Protein AF-A0A1V5AYA3-F1 (afdb_monomer)

Solvent-accessi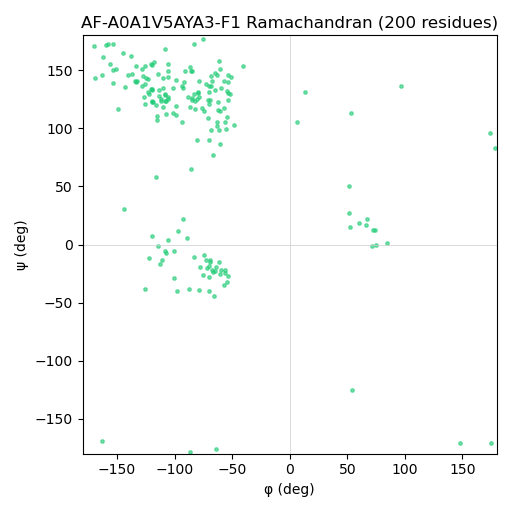ble surface area (backbone atoms only — not comparable to full-atom values): 11592 Å² total; per-residue (Å²): 133,87,83,88,84,84,88,80,89,86,89,77,90,76,86,82,77,78,73,77,74,77,71,74,78,70,69,72,43,75,51,65,56,38,84,77,66,59,76,94,74,52,56,66,45,80,42,47,50,43,79,85,45,47,84,53,11,74,43,32,19,51,26,38,60,48,70,58,98,43,71,63,27,26,40,37,28,38,35,40,29,30,28,47,78,34,50,74,86,74,75,53,78,67,81,79,33,55,31,39,42,37,35,22,41,72,86,66,46,81,76,46,76,52,74,50,46,45,66,84,72,43,81,44,64,56,73,43,76,39,78,45,79,47,77,78,40,73,31,70,52,43,30,35,46,30,42,24,39,54,75,41,31,30,35,33,30,36,54,84,58,42,66,67,44,16,25,35,29,36,63,87,76,72,42,76,49,67,59,34,63,46,68,38,91,89,76,70,44,81,36,41,28,11,48,42,53,28,47,28,26,80

Structure (mmCIF, N/CA/C/O backbone):
data_AF-A0A1V5AYA3-F1
#
_entry.id   AF-A0A1V5AYA3-F1
#
loop_
_atom_site.group_PDB
_atom_site.id
_atom_site.type_symbol
_atom_site.label_atom_id
_atom_site.label_alt_id
_atom_site.label_comp_id
_atom_site.label_asym_id
_atom_site.label_entity_id
_atom_site.label_seq_id
_atom_site.pdbx_PDB_ins_code
_atom_site.Cartn_x
_atom_site.Cartn_y
_atom_site.Cartn_z
_atom_site.occupancy
_atom_site.B_iso_or_equiv
_atom_site.auth_seq_id
_atom_site.auth_comp_id
_atom_site.auth_asym_id
_atom_site.auth_atom_id
_atom_site.pdbx_PDB_model_num
ATOM 1 N N . MET A 1 1 ? -60.567 -57.894 28.439 1.00 36.47 1 MET A N 1
ATOM 2 C CA . MET A 1 1 ? -59.423 -58.412 27.652 1.00 36.47 1 MET A CA 1
ATOM 3 C C . MET A 1 1 ? -58.636 -57.194 27.178 1.00 36.47 1 MET A C 1
ATOM 5 O O . MET A 1 1 ? -59.233 -56.400 26.474 1.00 36.47 1 MET A O 1
ATOM 9 N N . ILE A 1 2 ? -57.463 -56.826 27.725 1.00 35.44 2 ILE A N 1
ATOM 10 C CA . ILE A 1 2 ? -56.155 -57.536 27.686 1.00 35.44 2 ILE A CA 1
ATOM 11 C C . ILE A 1 2 ? -55.826 -57.824 26.200 1.00 35.44 2 ILE A C 1
ATOM 13 O O . ILE A 1 2 ? -56.594 -58.560 25.599 1.00 35.44 2 ILE A O 1
ATOM 17 N N . LEU A 1 3 ? -54.816 -57.270 25.508 1.00 33.69 3 LEU A N 1
ATOM 18 C CA . LEU A 1 3 ? -53.446 -56.883 25.876 1.00 33.69 3 LEU A CA 1
ATOM 19 C C . LEU A 1 3 ? -52.833 -55.887 24.847 1.00 33.69 3 LEU A C 1
ATOM 21 O O . LEU A 1 3 ? -53.268 -55.823 23.702 1.00 33.69 3 LEU A O 1
ATOM 25 N N . LEU A 1 4 ? -51.779 -55.192 25.290 1.00 39.66 4 LEU A N 1
ATOM 26 C CA . LEU A 1 4 ? -50.743 -54.431 24.569 1.00 39.66 4 LEU A CA 1
ATOM 27 C C . LEU A 1 4 ? -50.198 -55.057 23.265 1.00 39.66 4 LEU A C 1
ATOM 29 O O . LEU A 1 4 ? -49.968 -56.262 23.216 1.00 39.66 4 LEU A O 1
ATOM 33 N N . ALA A 1 5 ? -49.722 -54.193 22.357 1.00 43.91 5 ALA A N 1
ATOM 34 C CA . ALA A 1 5 ? -48.367 -54.301 21.797 1.00 43.91 5 ALA A CA 1
ATOM 35 C C . ALA A 1 5 ? -47.820 -52.906 21.430 1.00 43.91 5 ALA A C 1
ATOM 37 O O . ALA A 1 5 ? -48.383 -52.190 20.607 1.00 43.91 5 ALA A O 1
ATOM 38 N N . ALA A 1 6 ? -46.744 -52.524 22.116 1.00 42.88 6 ALA A N 1
ATOM 39 C CA . ALA A 1 6 ? -45.933 -51.334 21.888 1.00 42.88 6 ALA A CA 1
ATOM 40 C C . ALA A 1 6 ? -44.841 -51.609 20.834 1.00 42.88 6 ALA A C 1
ATOM 42 O O . ALA A 1 6 ? -44.693 -52.753 20.409 1.00 42.88 6 ALA A O 1
ATOM 43 N N . THR A 1 7 ? -44.016 -50.582 20.563 1.00 43.88 7 THR A N 1
ATOM 44 C CA . THR A 1 7 ? -42.753 -50.534 19.775 1.00 43.88 7 THR A CA 1
ATOM 45 C C . THR A 1 7 ? -42.923 -50.068 18.315 1.00 43.88 7 THR A C 1
ATOM 47 O O . THR A 1 7 ? -43.871 -50.465 17.658 1.00 43.88 7 THR A O 1
ATOM 50 N N . LEU A 1 8 ? -42.089 -49.202 17.721 1.00 39.16 8 LEU A N 1
ATOM 51 C CA . LEU A 1 8 ? -40.901 -48.458 18.161 1.00 39.16 8 LEU A CA 1
ATOM 52 C C . LEU A 1 8 ? -40.635 -47.297 17.162 1.00 39.16 8 LEU A C 1
ATOM 54 O O . LEU A 1 8 ? -40.864 -47.455 15.970 1.00 39.16 8 LEU A O 1
ATOM 58 N N . LEU A 1 9 ? -40.132 -46.174 17.689 1.00 36.22 9 LEU A N 1
ATOM 59 C CA . LEU A 1 9 ? -39.232 -45.150 17.121 1.00 36.22 9 LEU A CA 1
ATOM 60 C C . LEU A 1 9 ? -38.947 -45.107 15.594 1.00 36.22 9 LEU A C 1
ATOM 62 O O . LEU A 1 9 ? -38.379 -46.045 15.050 1.00 36.22 9 LEU A O 1
ATOM 66 N N . CYS A 1 10 ? -39.057 -43.916 14.982 1.00 37.09 10 CYS A N 1
ATOM 67 C CA . CYS A 1 10 ? -37.864 -43.096 14.688 1.00 37.09 10 CYS A CA 1
ATOM 68 C C . CYS A 1 10 ? -38.211 -41.668 14.228 1.00 37.09 10 CYS A C 1
ATOM 70 O O . CYS A 1 10 ? -39.198 -41.426 13.541 1.00 37.09 10 CYS A O 1
ATOM 72 N N . ALA A 1 11 ? -37.378 -40.729 14.667 1.00 39.59 11 ALA A N 1
ATOM 73 C CA . ALA A 1 11 ? -37.516 -39.285 14.564 1.00 39.59 11 ALA A CA 1
ATOM 74 C C . ALA A 1 11 ? -36.976 -38.701 13.246 1.00 39.59 11 ALA A C 1
ATOM 76 O O . ALA A 1 11 ? -36.027 -39.242 12.688 1.00 39.59 11 ALA A O 1
ATOM 77 N N . ALA A 1 12 ? -37.537 -37.556 12.837 1.00 43.56 12 ALA A N 1
ATOM 78 C CA . ALA A 1 12 ? -36.862 -36.397 12.221 1.00 43.56 12 ALA A CA 1
ATOM 79 C C . ALA A 1 12 ? -37.952 -35.349 11.897 1.00 43.56 12 ALA A C 1
ATOM 81 O O . ALA A 1 12 ? -38.610 -35.415 10.866 1.00 43.56 12 ALA A O 1
ATOM 82 N N . LEU A 1 13 ? -38.383 -34.506 12.843 1.00 40.16 13 LEU A N 1
ATOM 83 C CA . LEU A 1 13 ? -37.815 -33.170 13.096 1.00 40.16 13 LEU A CA 1
ATOM 84 C C . LEU A 1 13 ? -36.761 -32.711 12.077 1.00 40.16 13 LEU A C 1
ATOM 86 O O . LEU A 1 13 ? -35.622 -33.157 12.117 1.00 40.16 13 LEU A O 1
ATOM 90 N N . CYS A 1 14 ? -37.153 -31.788 11.199 1.00 38.09 14 CYS A N 1
ATOM 91 C CA . CYS A 1 14 ? -36.711 -30.388 11.232 1.00 38.09 14 CYS A CA 1
ATOM 92 C C . CYS A 1 14 ? -37.248 -29.692 9.976 1.00 38.09 14 CYS A C 1
ATOM 94 O O . CYS A 1 14 ? -36.660 -29.769 8.900 1.00 38.09 14 CYS A O 1
ATOM 96 N N . GLY A 1 15 ? -38.393 -29.018 10.113 1.00 40.28 15 GLY A N 1
ATOM 97 C CA . GLY A 1 15 ? -38.820 -28.036 9.124 1.00 40.28 15 GLY A CA 1
ATOM 98 C C . GLY A 1 15 ? -37.783 -26.921 9.093 1.00 40.28 15 GLY A C 1
ATOM 99 O O . GLY A 1 15 ? -37.568 -26.252 10.102 1.00 40.28 15 GLY A O 1
ATOM 100 N N . ALA A 1 16 ? -37.102 -26.770 7.960 1.00 39.59 16 ALA A N 1
ATOM 101 C CA . ALA A 1 16 ? -36.174 -25.680 7.731 1.00 39.59 16 ALA A CA 1
ATOM 102 C C . ALA A 1 16 ? -36.950 -24.359 7.777 1.00 39.59 16 ALA A C 1
ATOM 104 O O . ALA A 1 16 ? -37.646 -23.989 6.831 1.00 39.59 16 ALA A O 1
ATOM 105 N N . VAL A 1 17 ? -36.845 -23.650 8.899 1.00 41.88 17 VAL A N 1
ATOM 106 C CA . VAL A 1 17 ? -37.122 -22.219 8.942 1.00 41.88 17 VAL A CA 1
ATOM 107 C C . VAL A 1 17 ? -35.997 -21.573 8.146 1.00 41.88 17 VAL A C 1
ATOM 109 O O . VAL A 1 17 ? -34.886 -21.414 8.645 1.00 41.88 17 VAL A O 1
ATOM 112 N N . ILE A 1 18 ? -36.265 -21.245 6.883 1.00 42.75 18 ILE A N 1
ATOM 113 C CA . ILE A 1 18 ? -35.435 -20.297 6.146 1.00 42.75 18 ILE A CA 1
ATOM 114 C C . ILE A 1 18 ? -35.722 -18.943 6.792 1.00 42.75 18 ILE A C 1
ATOM 116 O O . ILE A 1 18 ? -36.665 -18.244 6.425 1.00 42.75 18 ILE A O 1
ATOM 120 N N . ALA A 1 19 ? -34.947 -18.604 7.821 1.00 42.72 19 ALA A N 1
ATOM 121 C CA . ALA A 1 19 ? -34.783 -17.218 8.198 1.00 42.72 19 ALA A CA 1
ATOM 122 C C . ALA A 1 19 ? -34.109 -16.553 6.997 1.00 42.72 19 ALA A C 1
ATOM 124 O O . ALA A 1 19 ? -32.939 -16.799 6.713 1.00 42.72 19 ALA A O 1
ATOM 125 N N . ALA A 1 20 ? -34.882 -15.779 6.240 1.00 38.31 20 ALA A N 1
ATOM 126 C CA . ALA A 1 20 ? -34.311 -14.802 5.340 1.00 38.31 20 ALA A CA 1
ATOM 127 C C . ALA A 1 20 ? -33.533 -13.826 6.226 1.00 38.31 20 ALA A C 1
ATOM 129 O O . ALA A 1 20 ? -34.123 -12.954 6.866 1.00 38.31 20 ALA A O 1
ATOM 130 N N . GLU A 1 21 ? -32.219 -14.019 6.324 1.00 38.56 21 GLU A N 1
ATOM 131 C CA . GLU A 1 21 ? -31.332 -12.948 6.737 1.00 38.56 21 GLU A CA 1
ATOM 132 C C . GLU A 1 21 ? -31.590 -11.808 5.758 1.00 38.56 21 GLU A C 1
ATOM 134 O O . GLU A 1 21 ? -31.219 -11.857 4.584 1.00 38.56 21 GLU A O 1
ATOM 139 N N . THR A 1 22 ? -32.287 -10.778 6.227 1.00 37.78 22 THR A N 1
ATOM 140 C CA . THR A 1 22 ? -32.164 -9.450 5.649 1.00 37.78 22 THR A CA 1
ATOM 141 C C . THR A 1 22 ? -30.709 -9.060 5.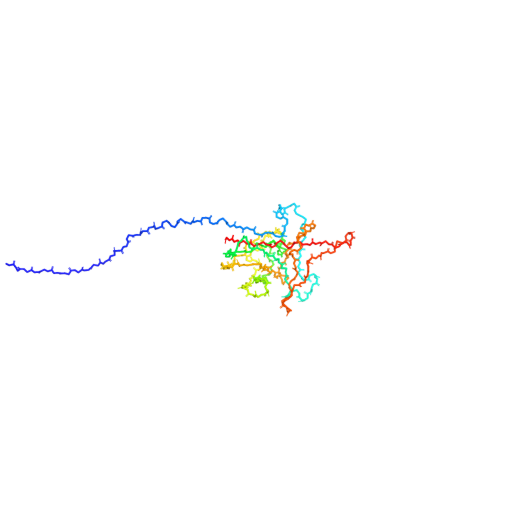832 1.00 37.78 22 THR A C 1
ATOM 143 O O . THR A 1 22 ? -30.341 -8.450 6.836 1.00 37.78 22 THR A O 1
ATOM 146 N N . ALA A 1 23 ? -29.871 -9.467 4.878 1.00 40.22 23 ALA A N 1
ATOM 147 C CA . ALA A 1 23 ? -28.588 -8.855 4.648 1.00 40.22 23 ALA A CA 1
ATOM 148 C C . ALA A 1 23 ? -28.894 -7.374 4.437 1.00 40.22 23 ALA A C 1
ATOM 150 O O . ALA A 1 23 ? -29.359 -6.952 3.379 1.00 40.22 23 ALA A O 1
ATOM 151 N N . SER A 1 24 ? -28.705 -6.591 5.497 1.00 42.06 24 SER A N 1
ATOM 152 C CA . SER A 1 24 ? -28.362 -5.189 5.366 1.00 42.06 24 SER A CA 1
ATOM 153 C C . SER A 1 24 ? -27.227 -5.185 4.354 1.00 42.06 24 SER A C 1
ATOM 155 O O . SER A 1 24 ? -26.119 -5.603 4.689 1.00 42.06 24 SER A O 1
ATOM 157 N N . THR A 1 25 ? -27.512 -4.807 3.108 1.00 45.94 25 THR A N 1
ATOM 158 C CA . THR A 1 25 ? -26.490 -4.489 2.116 1.00 45.94 25 THR A CA 1
ATOM 159 C C . THR A 1 25 ? -25.812 -3.237 2.624 1.00 45.94 25 THR A C 1
ATOM 161 O O . THR A 1 25 ? -26.126 -2.117 2.223 1.00 45.94 25 THR A O 1
ATOM 164 N N . SER A 1 26 ? -24.957 -3.443 3.611 1.00 58.94 26 SER A N 1
ATOM 165 C CA . SER A 1 26 ? -23.991 -2.481 4.043 1.00 58.94 26 SER A CA 1
ATOM 166 C C . SER A 1 26 ? -23.203 -2.122 2.790 1.00 58.94 26 SER A C 1
ATOM 168 O O . SER A 1 26 ? -22.565 -2.962 2.152 1.00 58.94 26 SER A O 1
ATOM 170 N N . GLN A 1 27 ? -23.418 -0.899 2.323 1.00 82.12 27 GLN A N 1
ATOM 171 C CA . GLN A 1 27 ? -22.789 -0.430 1.111 1.00 82.12 27 GLN A CA 1
ATOM 172 C C . GLN A 1 27 ? -21.312 -0.229 1.435 1.00 82.12 27 GLN A C 1
ATOM 174 O O . GLN A 1 27 ? -20.968 0.699 2.166 1.00 82.12 27 GLN A O 1
ATOM 179 N N . LEU A 1 28 ? -20.455 -1.101 0.896 1.00 92.50 28 LEU A N 1
ATOM 180 C CA . LEU A 1 28 ? -19.012 -0.954 1.035 1.00 92.50 28 LEU A CA 1
ATOM 181 C C . LEU A 1 28 ? -18.591 0.453 0.601 1.00 92.50 28 LEU A C 1
ATOM 183 O O . LEU A 1 28 ? -18.933 0.941 -0.480 1.00 92.50 28 LEU A O 1
ATOM 187 N N . THR A 1 29 ? -17.823 1.090 1.468 1.00 96.50 29 THR A N 1
ATOM 188 C CA . THR A 1 29 ? -17.186 2.384 1.256 1.00 96.50 29 THR A CA 1
ATOM 189 C C . THR A 1 29 ? -15.735 2.171 0.847 1.00 96.50 29 THR A C 1
ATOM 191 O O . THR A 1 29 ? -15.062 1.274 1.355 1.00 96.50 29 THR A O 1
ATOM 194 N N . VAL A 1 30 ? -15.255 2.993 -0.089 1.00 97.44 30 VAL A N 1
ATOM 195 C CA . VAL A 1 30 ? -13.861 2.979 -0.547 1.00 97.44 30 VAL A CA 1
ATOM 196 C C . VAL A 1 30 ? -13.221 4.306 -0.169 1.00 97.44 30 VAL A C 1
ATOM 198 O O . VAL A 1 30 ? -13.571 5.341 -0.737 1.00 97.44 30 VAL A O 1
ATOM 201 N N . LEU A 1 31 ? -12.289 4.271 0.778 1.00 97.81 31 LEU A N 1
ATOM 202 C CA . LEU A 1 31 ? -11.482 5.422 1.166 1.00 97.81 31 LEU A CA 1
ATOM 203 C C . LEU A 1 31 ? -10.312 5.547 0.193 1.00 97.81 31 LEU A C 1
ATOM 205 O O . LEU A 1 31 ? -9.605 4.570 -0.064 1.00 97.81 31 LEU A O 1
ATOM 209 N N . LYS A 1 32 ? -10.122 6.744 -0.357 1.00 96.38 32 LYS A N 1
ATOM 210 C CA . LYS A 1 32 ? -9.097 7.048 -1.357 1.00 96.38 32 LYS A CA 1
ATOM 211 C C . LYS A 1 32 ? -8.311 8.264 -0.900 1.00 96.38 32 LYS A C 1
ATOM 213 O O . LYS A 1 32 ? -8.918 9.234 -0.464 1.00 96.38 32 LYS A O 1
ATOM 218 N N . GLU A 1 33 ? -6.997 8.193 -1.046 1.00 95.69 33 GLU A N 1
ATOM 219 C CA . GLU A 1 33 ? -6.096 9.336 -0.848 1.00 95.69 33 GLU A CA 1
ATOM 220 C C . GLU A 1 33 ? -5.313 9.666 -2.132 1.00 95.69 33 GLU A C 1
ATOM 222 O O . GLU A 1 33 ? -4.430 10.519 -2.125 1.00 95.69 33 GLU A O 1
ATOM 227 N N . ASP A 1 34 ? -5.662 8.993 -3.235 1.00 93.88 34 ASP A N 1
ATOM 228 C CA . ASP A 1 34 ? -5.492 9.460 -4.611 1.00 93.88 34 ASP A CA 1
ATOM 229 C C . ASP A 1 34 ? -6.662 10.382 -5.014 1.00 93.88 34 ASP A C 1
ATOM 231 O O . ASP A 1 34 ? -7.658 10.484 -4.294 1.00 93.88 34 ASP A O 1
ATOM 235 N N . SER A 1 35 ? -6.596 11.025 -6.183 1.00 91.25 35 SER A N 1
ATOM 236 C CA . SER A 1 35 ? -7.641 11.950 -6.660 1.00 91.25 35 SER A CA 1
ATOM 237 C C . SER A 1 35 ? -9.013 11.296 -6.847 1.00 91.25 35 SER A C 1
ATOM 239 O O . SER A 1 35 ? -10.025 11.982 -7.001 1.00 91.25 35 SER A O 1
ATOM 241 N N . GLY A 1 36 ? -9.082 9.963 -6.874 1.00 88.69 36 GLY A N 1
ATOM 242 C CA . GLY A 1 36 ? -10.313 9.196 -7.000 1.00 88.69 36 GLY A CA 1
ATOM 243 C C . GLY A 1 36 ? -10.973 9.254 -8.376 1.00 88.69 36 GLY A C 1
ATOM 244 O O . GLY A 1 36 ? -11.991 8.575 -8.560 1.00 88.69 36 GLY A O 1
ATOM 245 N N . GLY A 1 37 ? -10.392 10.004 -9.315 1.00 87.44 37 GLY A N 1
ATOM 246 C CA . GLY A 1 37 ? -10.796 10.112 -10.713 1.00 87.44 37 GLY A CA 1
ATOM 247 C C . GLY A 1 37 ? -10.670 8.814 -11.518 1.00 87.44 37 GLY A C 1
ATOM 248 O O . GLY A 1 37 ? -10.356 7.733 -11.009 1.00 87.44 37 GLY A O 1
ATOM 249 N N . ASN A 1 38 ? -10.955 8.917 -12.815 1.00 89.69 38 ASN A N 1
ATOM 250 C CA . ASN A 1 38 ? -10.840 7.789 -13.731 1.00 89.69 38 ASN A CA 1
ATOM 251 C C . ASN A 1 38 ? -9.358 7.447 -13.965 1.00 89.69 38 ASN A C 1
ATOM 253 O O . ASN A 1 38 ? -8.595 8.297 -14.417 1.00 89.69 38 ASN A O 1
ATOM 257 N N . LEU A 1 39 ? -8.970 6.192 -13.713 1.00 90.31 39 LEU A N 1
ATOM 258 C CA . LEU A 1 39 ? -7.587 5.714 -13.843 1.00 90.31 39 LEU A CA 1
ATOM 259 C C . LEU A 1 39 ? -6.982 5.976 -15.225 1.00 90.31 39 LEU A C 1
ATOM 261 O O . LEU A 1 39 ? -5.789 6.226 -15.319 1.00 90.31 39 LEU A O 1
ATOM 265 N N . SER A 1 40 ? -7.784 5.950 -16.296 1.00 89.50 40 SER A N 1
ATOM 266 C CA . SER A 1 40 ? -7.286 6.216 -17.653 1.00 89.50 40 SER A CA 1
ATOM 267 C C . SER A 1 40 ? -7.000 7.697 -17.929 1.00 89.50 40 SER A C 1
ATOM 269 O O . SER A 1 40 ? -6.517 8.027 -19.008 1.00 89.50 40 SER A O 1
ATOM 271 N N . GLN A 1 41 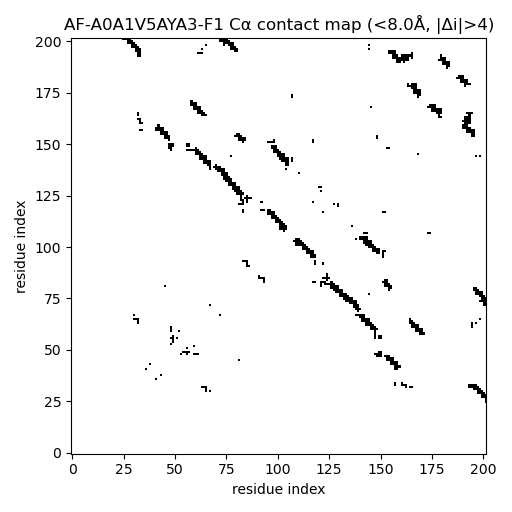? -7.385 8.590 -17.016 1.00 91.12 41 GLN A N 1
ATOM 272 C CA . GLN A 1 41 ? -7.219 10.044 -17.118 1.00 91.12 41 GLN A CA 1
ATOM 273 C C . GLN A 1 41 ? -6.226 10.591 -16.086 1.00 91.12 41 GLN A C 1
ATOM 275 O O . GLN A 1 41 ? -5.766 11.721 -16.225 1.00 91.12 41 GLN A O 1
ATOM 280 N N . MET A 1 42 ? -5.913 9.812 -15.049 1.00 91.81 42 MET A N 1
ATOM 281 C CA . MET A 1 42 ? -4.901 10.153 -14.055 1.00 91.81 42 MET A CA 1
ATOM 282 C C . MET A 1 42 ? -3.504 10.117 -14.676 1.00 91.81 42 MET A C 1
ATOM 284 O O . MET A 1 42 ? -3.202 9.255 -15.505 1.00 91.81 42 MET A O 1
ATOM 288 N N . ASN A 1 43 ? -2.626 11.011 -14.223 1.00 92.31 43 ASN A N 1
ATOM 289 C CA . ASN A 1 43 ? -1.208 10.924 -14.547 1.00 92.31 43 ASN A CA 1
ATOM 290 C C . ASN A 1 43 ? -0.546 9.887 -13.627 1.00 92.31 43 ASN A C 1
ATOM 292 O O . ASN A 1 43 ? -0.148 10.221 -12.513 1.00 92.31 43 ASN A O 1
ATOM 296 N N . ILE A 1 44 ? -0.509 8.622 -14.056 1.00 93.56 44 ILE A N 1
ATOM 297 C CA . ILE A 1 44 ? -0.007 7.502 -13.249 1.00 93.56 44 ILE A CA 1
ATOM 298 C C . ILE A 1 44 ? 1.360 7.056 -13.758 1.00 93.56 44 ILE A C 1
ATOM 300 O O . ILE A 1 44 ? 1.500 6.663 -14.917 1.00 93.56 44 ILE A O 1
ATOM 304 N N . THR A 1 45 ? 2.330 7.003 -12.853 1.00 92.06 45 THR A N 1
ATOM 305 C CA . THR A 1 45 ? 3.649 6.417 -13.091 1.00 92.06 45 THR A CA 1
ATOM 306 C C . THR A 1 45 ? 3.772 5.103 -12.314 1.00 92.06 45 THR A C 1
ATOM 308 O O . THR A 1 45 ? 3.470 5.072 -11.119 1.00 92.06 45 THR A O 1
ATOM 311 N N . PRO A 1 46 ? 4.194 3.993 -12.945 1.00 92.81 46 PRO A N 1
ATOM 312 C CA . PRO A 1 46 ? 4.527 2.771 -12.222 1.00 92.81 46 PRO A CA 1
ATOM 313 C C . PRO A 1 46 ? 5.780 2.954 -11.356 1.00 92.81 46 PRO A C 1
ATOM 315 O O . PRO A 1 46 ? 6.752 3.566 -11.793 1.00 92.81 46 PRO A O 1
ATOM 318 N N . TYR A 1 47 ? 5.778 2.374 -10.161 1.00 94.19 47 TYR A N 1
ATOM 319 C CA . TYR A 1 47 ? 6.856 2.495 -9.184 1.00 94.19 47 TYR A CA 1
ATOM 320 C C . TYR A 1 47 ? 7.180 1.150 -8.521 1.00 94.19 47 TYR A C 1
ATOM 322 O O . TYR A 1 47 ? 6.285 0.344 -8.277 1.00 94.19 47 TYR A O 1
ATOM 330 N N . THR A 1 48 ? 8.449 0.922 -8.183 1.00 93.81 48 THR A N 1
ATOM 331 C CA . THR A 1 48 ? 8.897 -0.142 -7.267 1.00 93.81 48 THR A CA 1
ATOM 332 C C . THR A 1 48 ? 9.883 0.456 -6.275 1.00 93.81 48 THR A C 1
ATOM 334 O O . THR A 1 48 ? 10.746 1.247 -6.663 1.00 93.81 48 THR A O 1
ATOM 337 N N . ALA A 1 49 ? 9.804 0.052 -5.005 1.00 92.81 49 ALA A N 1
ATOM 338 C CA . ALA A 1 49 ? 10.754 0.504 -3.989 1.00 92.81 49 ALA A CA 1
ATOM 339 C C . ALA A 1 49 ? 12.207 0.126 -4.340 1.00 92.81 49 ALA A C 1
ATOM 341 O O . ALA A 1 49 ? 13.145 0.772 -3.874 1.00 92.81 49 ALA A O 1
ATOM 342 N N . ALA A 1 50 ? 12.414 -0.884 -5.196 1.00 90.75 50 ALA A N 1
ATOM 343 C CA . ALA A 1 50 ? 13.739 -1.279 -5.670 1.00 90.75 50 ALA A CA 1
ATOM 344 C C . ALA A 1 50 ? 14.470 -0.159 -6.430 1.00 90.75 50 ALA A C 1
ATOM 346 O O . ALA A 1 50 ? 15.701 -0.154 -6.438 1.00 90.75 50 ALA A O 1
ATOM 347 N N . THR A 1 51 ? 13.742 0.791 -7.030 1.00 88.50 51 THR A N 1
ATOM 348 C CA . THR A 1 51 ? 14.329 1.915 -7.773 1.00 88.50 51 THR A CA 1
ATOM 349 C C . THR A 1 51 ? 15.108 2.864 -6.863 1.00 88.50 51 THR A C 1
ATOM 351 O O . THR A 1 51 ? 16.234 3.220 -7.204 1.00 88.50 51 THR A O 1
ATOM 354 N N . ASP A 1 52 ? 14.558 3.217 -5.698 1.00 89.56 52 ASP A N 1
ATOM 355 C CA . ASP A 1 52 ? 15.170 4.215 -4.804 1.00 89.56 52 ASP A CA 1
ATOM 356 C C . ASP A 1 52 ? 15.931 3.585 -3.634 1.00 89.56 52 ASP A C 1
ATOM 358 O O . ASP A 1 52 ? 16.896 4.159 -3.129 1.00 89.56 52 ASP A O 1
ATOM 362 N N . PHE A 1 53 ? 15.516 2.393 -3.198 1.00 91.00 53 PHE A N 1
ATOM 363 C CA . PHE A 1 53 ? 16.057 1.738 -2.005 1.00 91.00 53 PHE A CA 1
ATOM 364 C C . PHE A 1 53 ? 16.931 0.517 -2.330 1.00 91.00 53 PHE A C 1
ATOM 366 O O . PHE A 1 53 ? 17.546 -0.057 -1.433 1.00 91.00 53 PHE A O 1
ATOM 373 N N . GLY A 1 54 ? 17.032 0.095 -3.596 1.00 88.75 54 GLY A N 1
ATOM 374 C CA . GLY A 1 54 ? 17.853 -1.053 -3.991 1.00 88.75 54 GLY A CA 1
ATOM 375 C C . GLY A 1 54 ? 17.508 -2.316 -3.191 1.00 88.75 54 GLY A C 1
ATOM 376 O O . GLY A 1 54 ? 16.353 -2.728 -3.134 1.00 88.75 54 GLY A O 1
ATOM 377 N N . LEU A 1 55 ? 18.502 -2.930 -2.538 1.00 85.06 55 LEU A N 1
ATOM 378 C CA . LEU A 1 55 ? 18.280 -4.111 -1.688 1.00 85.06 55 LEU A CA 1
ATOM 379 C C . LEU A 1 55 ? 17.457 -3.810 -0.424 1.00 85.06 55 LEU A C 1
ATOM 381 O O . LEU A 1 55 ? 16.833 -4.718 0.123 1.00 85.06 55 LEU A O 1
ATOM 385 N N . ASP A 1 56 ? 17.402 -2.559 0.029 1.00 86.94 56 ASP A N 1
ATOM 386 C CA . ASP A 1 56 ? 16.597 -2.182 1.193 1.00 86.94 56 ASP A CA 1
ATOM 387 C C . ASP A 1 56 ? 15.092 -2.183 0.892 1.00 86.94 56 ASP A C 1
ATOM 389 O O . ASP A 1 56 ? 14.280 -2.222 1.820 1.00 86.94 56 ASP A O 1
ATOM 393 N N . ALA A 1 57 ? 14.707 -2.237 -0.388 1.00 85.88 57 ALA A N 1
ATOM 394 C CA . ALA A 1 57 ? 13.319 -2.305 -0.843 1.00 85.88 57 ALA A CA 1
ATOM 395 C C . ALA A 1 57 ? 12.533 -3.493 -0.267 1.00 85.88 57 ALA A C 1
ATOM 397 O O . ALA A 1 57 ? 11.314 -3.436 -0.156 1.00 85.88 57 ALA A O 1
ATOM 398 N N . PHE A 1 58 ? 13.210 -4.557 0.181 1.00 89.88 58 PHE A N 1
ATOM 399 C CA . PHE A 1 58 ? 12.556 -5.657 0.901 1.00 89.88 58 PHE A CA 1
ATOM 400 C C . PHE A 1 58 ? 11.950 -5.238 2.247 1.00 89.88 58 PHE A C 1
ATOM 402 O O . PHE A 1 58 ? 11.107 -5.956 2.785 1.00 89.88 58 PHE A O 1
ATOM 409 N N . SER A 1 59 ? 12.393 -4.108 2.796 1.00 92.50 59 SER A N 1
ATOM 410 C CA . SER A 1 59 ? 11.938 -3.548 4.067 1.00 92.50 59 SER A CA 1
ATOM 411 C C . SER A 1 59 ? 11.198 -2.221 3.933 1.00 92.50 59 SER A C 1
ATOM 413 O O . SER A 1 59 ? 10.728 -1.704 4.945 1.00 92.50 59 SER A O 1
ATOM 415 N N . VAL A 1 60 ? 11.070 -1.695 2.711 1.00 95.88 60 VAL A N 1
ATOM 416 C CA . VAL A 1 60 ? 10.409 -0.418 2.437 1.00 95.88 60 VAL A CA 1
ATOM 417 C C . VAL A 1 60 ? 9.114 -0.658 1.672 1.00 95.88 60 VAL A C 1
ATOM 419 O O . VAL A 1 60 ? 9.111 -1.319 0.637 1.00 95.88 60 VAL A O 1
ATOM 422 N N . GLY A 1 61 ? 8.006 -0.144 2.200 1.00 97.12 61 GLY A N 1
ATOM 423 C CA . GLY A 1 61 ? 6.681 -0.275 1.598 1.00 97.12 61 GLY A CA 1
ATOM 424 C C . GLY A 1 61 ? 6.058 1.074 1.263 1.00 97.12 61 GLY A C 1
ATOM 425 O O . GLY A 1 61 ? 6.349 2.084 1.903 1.00 97.12 61 GLY A O 1
ATOM 426 N N . ALA A 1 62 ? 5.161 1.082 0.284 1.00 97.75 62 ALA A N 1
ATOM 427 C CA . ALA A 1 62 ? 4.285 2.207 0.001 1.00 97.75 62 ALA A CA 1
ATOM 428 C C . ALA A 1 62 ? 3.163 2.256 1.037 1.00 97.75 62 ALA A C 1
ATOM 430 O O . ALA A 1 62 ? 2.368 1.323 1.139 1.00 97.75 62 ALA A O 1
ATOM 431 N N . ALA A 1 63 ? 3.112 3.331 1.816 1.00 98.44 63 ALA A N 1
ATOM 432 C CA . ALA A 1 63 ? 2.196 3.501 2.932 1.00 98.44 63 ALA A CA 1
ATOM 433 C C . ALA A 1 63 ? 1.196 4.626 2.660 1.00 98.44 63 ALA A C 1
ATOM 435 O O . ALA A 1 63 ? 1.588 5.725 2.273 1.00 98.44 63 ALA A O 1
ATOM 436 N N . VAL A 1 64 ? -0.088 4.380 2.912 1.00 98.62 64 VAL A N 1
ATOM 437 C CA . VAL A 1 64 ? -1.141 5.402 2.838 1.00 98.62 64 VAL A CA 1
ATOM 438 C C . VAL A 1 64 ? -1.864 5.498 4.171 1.00 98.62 64 VAL A C 1
ATOM 440 O O . VAL A 1 64 ? -2.280 4.486 4.744 1.00 98.62 64 VAL A O 1
ATOM 443 N N . LYS A 1 65 ? -2.007 6.731 4.659 1.00 98.50 65 LYS A N 1
ATOM 444 C CA . LYS A 1 65 ? -2.759 7.053 5.871 1.00 98.50 65 LYS A CA 1
ATOM 445 C C . LYS A 1 65 ? -4.235 7.228 5.547 1.00 98.50 65 LYS A C 1
ATOM 447 O O . LYS A 1 65 ? -4.569 8.119 4.779 1.00 98.50 65 LYS A O 1
ATOM 452 N N . PHE A 1 66 ? -5.113 6.517 6.239 1.00 98.62 66 PHE A N 1
ATOM 453 C CA . PHE A 1 66 ? -6.562 6.694 6.130 1.00 98.62 66 PHE A CA 1
ATOM 454 C C . PHE A 1 66 ? -7.175 7.133 7.454 1.00 98.62 66 PHE A C 1
ATOM 456 O O . PHE A 1 66 ? -6.625 6.879 8.526 1.00 98.62 66 PHE A O 1
ATOM 463 N N . THR A 1 67 ? -8.347 7.761 7.366 1.00 98.31 67 THR A N 1
ATOM 464 C CA . THR A 1 67 ? -9.216 8.052 8.512 1.00 98.31 67 THR A CA 1
ATOM 465 C C . THR A 1 67 ? -10.550 7.339 8.289 1.00 98.31 67 THR A C 1
ATOM 467 O O . THR A 1 67 ? -11.181 7.581 7.257 1.00 98.31 67 THR A O 1
ATOM 470 N N . PRO A 1 68 ? -10.999 6.454 9.200 1.00 97.75 68 PRO A N 1
ATOM 471 C CA . PRO A 1 68 ? -12.274 5.771 9.036 1.00 97.75 68 PRO A CA 1
ATOM 472 C C . PRO A 1 68 ? -13.429 6.786 9.102 1.00 97.75 68 PRO A C 1
ATOM 474 O O . PRO A 1 68 ? -13.347 7.755 9.860 1.00 97.75 68 PRO A O 1
ATOM 477 N N . PRO A 1 69 ? -14.536 6.569 8.369 1.00 97.19 69 PRO A N 1
ATOM 478 C CA . PRO A 1 69 ? -15.664 7.507 8.338 1.00 97.19 69 PRO A CA 1
ATOM 479 C C . PRO A 1 69 ? -16.374 7.634 9.694 1.00 97.19 69 PRO A C 1
ATOM 481 O O . PRO A 1 69 ? -17.049 8.626 9.959 1.00 97.19 69 PRO A O 1
ATOM 484 N N . LYS A 1 70 ? -16.237 6.619 10.553 1.00 96.19 70 LYS A N 1
ATOM 485 C CA . LYS A 1 70 ? -16.734 6.578 11.931 1.00 96.19 70 LYS A CA 1
ATOM 486 C C . LYS A 1 70 ? -15.904 5.581 12.750 1.00 96.19 70 LYS A C 1
ATOM 488 O O . LYS A 1 70 ? -15.381 4.626 12.171 1.00 96.19 70 LYS A O 1
ATOM 493 N N . PRO A 1 71 ? -15.825 5.732 14.083 1.00 95.81 71 PRO A N 1
ATOM 494 C CA . PRO A 1 71 ? -15.307 4.677 14.945 1.00 95.81 71 PRO A CA 1
ATOM 495 C C . PRO A 1 71 ? -16.100 3.379 14.763 1.00 95.81 71 PRO A C 1
ATOM 497 O O . PRO A 1 71 ? -17.324 3.405 14.616 1.00 95.81 71 PRO A O 1
ATOM 500 N N . GLY A 1 72 ? -15.406 2.246 14.776 1.00 96.44 72 GLY A N 1
ATOM 501 C CA . GLY A 1 72 ? -16.016 0.936 14.582 1.00 96.44 72 GLY A CA 1
ATOM 502 C C . GLY A 1 72 ? -16.211 0.526 13.120 1.00 96.44 72 GLY A C 1
ATOM 503 O O . GLY A 1 72 ? -16.734 -0.562 12.884 1.00 96.44 72 GLY A O 1
ATOM 504 N N . TRP A 1 73 ? -15.802 1.359 12.155 1.00 98.12 73 TRP A N 1
ATOM 505 C CA . TRP A 1 73 ? -15.788 0.997 10.734 1.00 98.12 73 TRP A CA 1
ATOM 506 C C . TRP A 1 73 ? -14.882 -0.212 10.501 1.00 98.12 73 TRP A C 1
ATOM 508 O O . TRP A 1 73 ? -13.775 -0.272 11.039 1.00 98.12 73 TRP A O 1
ATOM 518 N N . LYS A 1 74 ? -15.338 -1.184 9.721 1.00 98.38 74 LYS A N 1
ATOM 519 C CA . LYS A 1 74 ? -14.637 -2.444 9.494 1.00 98.38 74 LYS A CA 1
ATOM 520 C C . LYS A 1 74 ? -13.921 -2.419 8.156 1.00 98.38 74 LYS A C 1
ATOM 522 O O . LYS A 1 74 ? -14.571 -2.461 7.117 1.00 98.38 74 LYS A O 1
ATOM 527 N N . LEU A 1 75 ? -12.591 -2.430 8.185 1.00 98.62 75 LEU A N 1
ATOM 528 C CA . LEU A 1 75 ? -11.774 -2.681 7.001 1.00 98.62 75 LEU A CA 1
ATOM 529 C C . LEU A 1 75 ? -11.933 -4.147 6.584 1.00 98.62 75 LEU A C 1
ATOM 531 O O . LEU A 1 75 ? -11.674 -5.035 7.393 1.00 98.62 75 LEU A O 1
ATOM 535 N N . THR A 1 76 ? -12.324 -4.397 5.339 1.00 98.31 76 THR A N 1
ATOM 536 C CA . THR A 1 76 ? -12.544 -5.743 4.775 1.00 98.31 76 THR A CA 1
ATOM 537 C C . THR A 1 76 ? -11.686 -6.023 3.544 1.00 98.31 76 THR A C 1
ATOM 539 O O . THR A 1 76 ? -11.555 -7.168 3.119 1.00 98.31 76 THR A O 1
ATOM 542 N N . GLY A 1 77 ? -11.038 -5.003 2.981 1.00 98.31 77 GLY A N 1
ATOM 543 C CA . GLY A 1 77 ? -10.076 -5.210 1.911 1.00 98.31 77 GLY A CA 1
ATOM 544 C C . GLY A 1 77 ? -9.265 -3.975 1.565 1.00 98.31 77 GLY A C 1
ATOM 545 O O . GLY A 1 77 ? -9.536 -2.861 2.016 1.00 98.31 77 GLY A O 1
ATOM 546 N N . VAL A 1 78 ? -8.261 -4.188 0.726 1.00 98.69 78 VAL A N 1
ATOM 547 C CA . VAL A 1 78 ? -7.401 -3.143 0.177 1.00 98.69 78 VAL A CA 1
ATOM 548 C C . VAL A 1 78 ? -7.399 -3.257 -1.335 1.00 98.69 78 VAL A C 1
ATOM 550 O O . VAL A 1 78 ? -7.115 -4.312 -1.891 1.00 98.69 78 VAL A O 1
ATOM 553 N N . GLN A 1 79 ? -7.701 -2.163 -2.020 1.00 98.31 79 GLN A N 1
ATOM 554 C CA . GLN A 1 79 ? -7.509 -2.062 -3.458 1.00 98.31 79 GLN A CA 1
ATOM 555 C C . GLN A 1 79 ? -6.096 -1.571 -3.755 1.00 98.31 79 GLN A C 1
ATOM 557 O O . GLN A 1 79 ? -5.690 -0.519 -3.266 1.00 98.31 79 GLN A O 1
ATOM 562 N N . VAL A 1 80 ? -5.379 -2.310 -4.595 1.00 98.06 80 VAL A N 1
ATOM 563 C CA . VAL A 1 80 ? -4.021 -1.985 -5.042 1.00 98.06 80 VAL A CA 1
ATOM 564 C C . VAL A 1 80 ? -4.040 -1.835 -6.557 1.00 98.06 80 VAL A C 1
ATOM 566 O O . VAL A 1 80 ? -4.437 -2.768 -7.260 1.00 98.06 80 VAL A O 1
ATOM 569 N N . PHE A 1 81 ? -3.630 -0.675 -7.073 1.00 97.25 81 PHE A N 1
ATOM 570 C CA . PHE A 1 81 ? -3.309 -0.532 -8.493 1.00 97.25 81 PHE A CA 1
ATOM 571 C C . PHE A 1 81 ? -1.886 -1.018 -8.735 1.00 97.25 81 PHE A C 1
ATOM 573 O O . PHE A 1 81 ? -0.932 -0.427 -8.226 1.00 97.25 81 PHE A O 1
ATOM 580 N N . GLY A 1 82 ? -1.732 -2.070 -9.530 1.00 95.44 82 GLY A N 1
ATOM 581 C CA . GLY A 1 82 ? -0.413 -2.621 -9.789 1.00 95.44 82 GLY A CA 1
ATOM 582 C C . GLY A 1 82 ? -0.318 -3.441 -11.063 1.00 95.44 82 GLY A C 1
ATOM 583 O O . GLY A 1 82 ? -1.310 -3.692 -11.755 1.00 95.44 82 GLY A O 1
ATOM 584 N N . TRP A 1 83 ? 0.913 -3.821 -11.388 1.00 93.50 83 TRP A N 1
ATOM 585 C CA . TRP A 1 83 ? 1.250 -4.542 -12.608 1.00 93.50 83 TRP A CA 1
ATOM 586 C C . TRP A 1 83 ? 2.505 -5.388 -12.425 1.00 93.50 83 TRP A C 1
ATOM 588 O O . TRP A 1 83 ? 3.489 -4.944 -11.847 1.00 93.50 83 TRP A O 1
ATOM 598 N N . THR A 1 84 ? 2.502 -6.598 -12.968 1.00 90.44 84 THR A N 1
ATOM 599 C CA . THR A 1 84 ? 3.606 -7.562 -12.829 1.00 90.44 84 THR A CA 1
ATOM 600 C C . THR A 1 84 ? 4.670 -7.428 -13.916 1.00 90.44 84 THR A C 1
ATOM 602 O O . THR A 1 84 ? 5.559 -8.267 -14.019 1.00 90.44 84 THR A O 1
ATOM 605 N N . GLY A 1 85 ? 4.565 -6.412 -14.779 1.00 83.62 85 GLY A N 1
ATOM 606 C CA . GLY A 1 85 ? 5.399 -6.309 -15.977 1.00 83.62 85 GLY A CA 1
ATOM 607 C C . GLY A 1 85 ? 5.015 -7.317 -17.067 1.00 83.62 85 GLY A C 1
ATOM 608 O O . GLY A 1 85 ? 5.782 -7.520 -18.009 1.00 83.62 85 GLY A O 1
ATOM 609 N N . LEU A 1 86 ? 3.850 -7.974 -16.945 1.00 82.19 86 LEU A N 1
ATOM 610 C CA . LEU A 1 86 ? 3.398 -8.992 -17.889 1.00 82.19 86 LEU A CA 1
ATOM 611 C C . LEU A 1 86 ? 3.323 -8.427 -19.310 1.00 82.19 86 LEU A C 1
ATOM 613 O O . LEU A 1 86 ? 2.503 -7.562 -19.613 1.00 82.19 86 LEU A O 1
ATOM 617 N N . ASN A 1 87 ? 4.135 -8.992 -20.200 1.00 74.88 87 ASN A N 1
ATOM 618 C CA . ASN A 1 87 ? 4.108 -8.681 -21.619 1.00 74.88 87 ASN A CA 1
ATOM 619 C C . ASN A 1 87 ? 3.068 -9.559 -22.333 1.00 74.88 87 ASN A C 1
ATOM 621 O O . ASN A 1 87 ? 3.203 -10.782 -22.401 1.00 74.88 87 ASN A O 1
ATOM 625 N N . ALA A 1 88 ? 2.052 -8.930 -22.931 1.00 71.50 88 ALA A N 1
ATOM 626 C CA . ALA A 1 88 ? 1.002 -9.620 -23.687 1.00 71.50 88 ALA A CA 1
ATOM 627 C C . ALA A 1 88 ? 1.535 -10.497 -24.841 1.00 71.50 88 ALA A C 1
ATOM 629 O O . ALA A 1 88 ? 0.874 -11.449 -25.256 1.00 71.50 88 ALA A O 1
ATOM 630 N N . THR A 1 89 ? 2.729 -10.186 -25.354 1.00 77.12 89 THR A N 1
ATOM 631 C CA . THR A 1 89 ? 3.347 -10.861 -26.502 1.00 77.12 89 THR A CA 1
ATOM 632 C C . THR A 1 89 ? 3.971 -12.200 -26.121 1.00 77.12 89 THR A C 1
ATOM 634 O O . THR A 1 89 ? 3.850 -13.162 -26.875 1.00 77.12 89 THR A O 1
ATOM 637 N N . SER A 1 90 ? 4.617 -12.293 -24.952 1.00 73.38 90 SER A N 1
ATOM 638 C CA . SER A 1 90 ? 5.293 -13.526 -24.523 1.00 73.38 90 SER A CA 1
ATOM 639 C C . SER A 1 90 ? 4.319 -14.582 -23.999 1.00 73.38 90 SER A C 1
ATOM 641 O O . SER A 1 90 ? 4.672 -15.757 -23.957 1.00 73.38 90 SER A O 1
ATOM 643 N N . LYS A 1 91 ? 3.093 -14.180 -23.615 1.00 70.94 91 LYS A N 1
ATOM 644 C CA . LYS A 1 91 ? 2.040 -15.032 -23.017 1.00 70.94 91 LYS A CA 1
ATOM 645 C C . LYS A 1 91 ? 2.497 -15.846 -21.797 1.00 70.94 91 LYS A C 1
ATOM 647 O O . LYS A 1 91 ? 1.809 -16.773 -21.377 1.00 70.94 91 LYS A O 1
ATOM 652 N N . THR A 1 92 ? 3.639 -15.500 -21.220 1.00 80.31 92 THR A N 1
ATOM 653 C CA . THR A 1 92 ? 4.222 -16.147 -20.051 1.00 80.31 92 THR A CA 1
ATOM 654 C C . THR A 1 92 ? 4.080 -15.228 -18.855 1.00 80.31 92 THR A C 1
ATOM 656 O O . THR A 1 92 ? 4.544 -14.089 -18.885 1.00 80.31 92 THR A O 1
ATOM 659 N N . LEU A 1 93 ? 3.438 -15.732 -17.800 1.00 83.56 93 LEU A N 1
ATOM 660 C CA . LEU A 1 93 ? 3.445 -15.053 -16.510 1.00 83.56 93 LEU A CA 1
ATOM 661 C C . LEU A 1 93 ? 4.881 -14.990 -15.970 1.00 83.56 93 LEU A C 1
ATOM 663 O O . LEU A 1 93 ? 5.651 -15.932 -16.195 1.00 83.56 93 LEU A O 1
ATOM 667 N N . PRO A 1 94 ? 5.251 -13.910 -15.263 1.00 86.69 94 PRO A N 1
ATOM 668 C CA . PRO A 1 94 ? 6.518 -13.875 -14.551 1.00 86.69 94 PRO A CA 1
ATOM 669 C C . PRO A 1 94 ? 6.555 -14.982 -13.495 1.00 86.69 94 PRO A C 1
ATOM 671 O O . PRO A 1 94 ? 5.515 -15.474 -13.047 1.00 86.69 94 PRO A O 1
ATOM 674 N N . THR A 1 95 ? 7.758 -15.374 -13.081 1.00 90.69 95 THR A N 1
ATOM 675 C CA . THR A 1 95 ? 7.926 -16.303 -11.960 1.00 90.69 95 THR A CA 1
ATOM 676 C C . THR A 1 95 ? 7.196 -15.752 -10.729 1.00 90.69 95 THR A C 1
ATOM 678 O O . THR A 1 95 ? 7.374 -14.571 -10.414 1.00 90.69 95 THR A O 1
ATOM 681 N N . PRO A 1 96 ? 6.381 -16.566 -10.029 1.00 92.06 96 PRO A N 1
ATOM 682 C CA . PRO A 1 96 ? 5.740 -16.136 -8.795 1.00 92.06 96 PRO A CA 1
ATOM 683 C C . PRO A 1 96 ? 6.766 -15.599 -7.794 1.00 92.06 96 PRO A C 1
ATOM 685 O O . PRO A 1 96 ? 7.799 -16.226 -7.551 1.00 92.06 96 PRO A O 1
ATOM 688 N N . GLN A 1 97 ? 6.481 -14.425 -7.251 1.00 93.06 97 GLN A N 1
ATOM 689 C CA . GLN A 1 97 ? 7.270 -13.734 -6.243 1.00 93.06 97 GLN A CA 1
ATOM 690 C C . GLN A 1 97 ? 6.314 -13.098 -5.237 1.00 93.06 97 GLN A C 1
ATOM 692 O O . GLN A 1 97 ? 5.217 -12.659 -5.592 1.00 93.06 97 GLN A O 1
ATOM 697 N N . ASP A 1 98 ? 6.742 -13.067 -3.982 1.00 94.56 98 ASP A N 1
ATOM 698 C CA . ASP A 1 98 ? 5.894 -12.619 -2.889 1.00 94.56 98 ASP A CA 1
ATOM 699 C C . ASP A 1 98 ? 5.808 -11.092 -2.832 1.00 94.56 98 ASP A C 1
ATOM 701 O O . ASP A 1 98 ? 6.825 -10.403 -2.926 1.00 94.56 98 ASP A O 1
ATOM 705 N N . PHE A 1 99 ? 4.618 -10.577 -2.543 1.00 95.50 99 PHE A N 1
ATOM 706 C CA . PHE A 1 99 ? 4.414 -9.236 -2.002 1.00 95.50 99 PHE A CA 1
ATOM 707 C C . PHE A 1 99 ? 3.992 -9.327 -0.528 1.00 95.50 99 PHE A C 1
ATOM 709 O O . PHE A 1 99 ? 3.670 -10.400 -0.010 1.00 95.50 99 PHE A O 1
ATOM 716 N N . LEU A 1 100 ? 4.000 -8.193 0.172 1.00 97.12 100 LEU A N 1
ATOM 717 C CA . LEU A 1 100 ? 3.515 -8.081 1.551 1.00 97.12 100 LEU A CA 1
ATOM 718 C C . LEU A 1 100 ? 2.471 -6.964 1.633 1.00 97.12 100 LEU A C 1
ATOM 720 O O . LEU A 1 100 ? 2.686 -5.883 1.091 1.00 97.12 100 LEU A O 1
ATOM 724 N N . LEU A 1 101 ? 1.381 -7.193 2.360 1.00 98.19 101 LEU A N 1
ATOM 725 C CA . LEU A 1 101 ? 0.447 -6.145 2.771 1.00 98.19 101 LEU A CA 1
ATOM 726 C C . LEU A 1 101 ? 0.374 -6.118 4.298 1.00 98.19 101 LEU A C 1
ATOM 728 O O . LEU A 1 101 ? 0.230 -7.160 4.942 1.00 98.19 101 LEU A O 1
ATOM 732 N N . GLU A 1 102 ? 0.439 -4.924 4.873 1.00 98.62 102 GLU A N 1
ATOM 733 C CA . GLU A 1 102 ? 0.246 -4.686 6.299 1.00 98.62 102 GLU A CA 1
ATOM 734 C C . GLU A 1 102 ? -0.842 -3.651 6.546 1.00 98.62 102 GLU A C 1
ATOM 736 O O . GLU A 1 102 ? -0.942 -2.649 5.838 1.00 98.62 102 GLU A O 1
ATOM 741 N N . ILE A 1 103 ? -1.603 -3.880 7.613 1.00 98.81 103 ILE A N 1
ATOM 742 C CA . ILE A 1 103 ? -2.505 -2.901 8.208 1.00 98.81 103 ILE A CA 1
ATOM 743 C C . ILE A 1 103 ? -1.963 -2.560 9.590 1.00 98.81 103 ILE A C 1
ATOM 745 O O . ILE A 1 103 ? -1.702 -3.461 10.395 1.00 98.81 103 ILE A O 1
ATOM 749 N N . ARG A 1 104 ? -1.797 -1.269 9.874 1.00 98.69 104 ARG A N 1
ATOM 750 C CA . ARG A 1 104 ? -1.297 -0.775 11.164 1.00 98.69 104 ARG A CA 1
ATOM 751 C C . ARG A 1 104 ? -2.212 0.292 11.744 1.00 98.69 104 ARG A C 1
ATOM 753 O O . ARG A 1 104 ? -2.867 1.011 10.995 1.00 98.69 104 ARG A O 1
ATOM 760 N N . ASP A 1 105 ? -2.258 0.406 13.066 1.00 98.06 105 ASP A N 1
ATOM 761 C CA . ASP A 1 105 ? -2.989 1.490 13.732 1.00 98.06 105 ASP A CA 1
ATOM 762 C C . ASP A 1 105 ? -2.239 2.832 13.643 1.00 98.06 105 ASP A C 1
ATOM 764 O O . ASP A 1 105 ? -1.124 2.909 13.125 1.00 98.06 105 ASP A O 1
ATOM 768 N N . LYS A 1 106 ? -2.841 3.909 14.163 1.00 97.19 106 LYS A N 1
ATOM 769 C CA . LYS A 1 106 ? -2.254 5.261 14.183 1.00 97.19 106 LYS A CA 1
ATOM 770 C C . LYS A 1 106 ? -0.852 5.338 14.804 1.00 97.19 106 LYS A C 1
ATOM 772 O O . LYS A 1 106 ? -0.107 6.246 14.448 1.00 97.19 106 LYS A O 1
ATOM 777 N N . ASP A 1 107 ? -0.521 4.422 15.714 1.00 97.38 107 ASP A N 1
ATOM 778 C CA . ASP A 1 107 ? 0.745 4.368 16.450 1.00 97.38 107 ASP A CA 1
ATOM 779 C C . ASP A 1 107 ? 1.738 3.394 15.785 1.00 97.38 107 ASP A C 1
ATOM 781 O O . ASP A 1 107 ? 2.782 3.083 16.352 1.00 97.38 107 ASP A O 1
ATOM 785 N N . LEU A 1 108 ? 1.425 2.940 14.563 1.00 97.75 108 LEU A N 1
ATOM 786 C CA . LEU A 1 108 ? 2.197 1.994 13.755 1.00 97.75 108 LEU A CA 1
ATOM 787 C C . LEU A 1 108 ? 2.271 0.576 14.344 1.00 97.75 108 LEU A C 1
ATOM 789 O O . LEU A 1 108 ? 3.081 -0.240 13.882 1.00 97.75 108 LEU A O 1
ATOM 793 N N . ASN A 1 109 ? 1.396 0.223 15.292 1.00 97.81 109 ASN A N 1
ATOM 794 C CA . ASN A 1 109 ? 1.285 -1.158 15.754 1.00 97.81 109 ASN A CA 1
ATOM 795 C C . ASN A 1 109 ? 0.662 -2.022 14.656 1.00 97.81 109 ASN A C 1
ATOM 797 O O . ASN A 1 109 ? -0.320 -1.636 14.019 1.00 97.81 109 ASN A O 1
ATOM 801 N N . LEU A 1 110 ? 1.222 -3.212 14.444 1.00 98.19 110 LEU A N 1
ATOM 802 C CA . LEU A 1 110 ? 0.730 -4.153 13.442 1.00 98.19 110 LEU A CA 1
ATOM 803 C C . LEU A 1 110 ? -0.625 -4.738 13.861 1.00 98.19 110 LEU A C 1
ATOM 805 O O . LEU A 1 110 ? -0.720 -5.400 14.892 1.00 98.19 110 LEU A O 1
ATOM 809 N N . LEU A 1 111 ? -1.649 -4.535 13.032 1.00 98.44 111 LEU A N 1
ATOM 810 C CA . LEU A 1 111 ? -2.985 -5.112 13.217 1.00 98.44 111 LEU A CA 1
ATOM 811 C C . LEU A 1 111 ? -3.170 -6.376 12.379 1.00 98.44 111 LEU A C 1
ATOM 813 O O . LEU A 1 111 ? -3.777 -7.345 12.830 1.00 98.44 111 LEU A O 1
ATOM 817 N N . TYR A 1 112 ? -2.651 -6.364 11.152 1.00 98.62 112 TYR A N 1
ATOM 818 C CA . TYR A 1 112 ? -2.750 -7.485 10.227 1.00 98.62 112 TYR A CA 1
ATOM 819 C C . TYR A 1 112 ? -1.595 -7.483 9.229 1.00 98.62 112 TYR A C 1
ATOM 821 O O . TYR A 1 112 ? -1.082 -6.426 8.859 1.00 98.62 112 TYR A O 1
ATOM 829 N N . ARG A 1 113 ? -1.210 -8.678 8.777 1.00 98.06 113 ARG A N 1
ATOM 830 C CA . ARG A 1 113 ? -0.194 -8.899 7.749 1.00 98.06 113 ARG A CA 1
ATOM 831 C C . ARG A 1 113 ? -0.608 -10.071 6.866 1.00 98.06 113 ARG A C 1
ATOM 833 O O . ARG A 1 113 ? -0.962 -11.125 7.391 1.00 98.06 113 ARG A O 1
ATOM 840 N N . MET A 1 114 ? -0.469 -9.912 5.554 1.00 96.56 114 MET A N 1
ATOM 841 C CA . MET A 1 114 ? -0.547 -11.008 4.586 1.00 96.56 114 MET A CA 1
ATOM 842 C C . MET A 1 114 ? 0.684 -11.028 3.682 1.00 96.56 114 MET A C 1
ATOM 844 O O . MET A 1 114 ? 1.223 -9.977 3.333 1.00 96.56 114 MET A O 1
ATOM 848 N N . ILE A 1 115 ? 1.101 -12.236 3.313 1.00 96.38 115 ILE A N 1
ATOM 849 C CA . ILE A 1 115 ? 2.115 -12.518 2.296 1.00 96.38 115 ILE A CA 1
ATOM 850 C C . ILE A 1 115 ? 1.433 -13.397 1.259 1.00 96.38 115 ILE A C 1
ATOM 852 O O . ILE A 1 115 ? 0.818 -14.397 1.631 1.00 96.38 115 ILE A O 1
ATOM 856 N N . ASP A 1 116 ? 1.537 -13.029 -0.009 1.00 96.12 116 ASP A N 1
ATOM 857 C CA . ASP A 1 116 ? 1.009 -13.825 -1.114 1.00 96.12 116 ASP A CA 1
ATOM 858 C C . ASP A 1 116 ? 1.811 -13.538 -2.389 1.00 96.12 116 ASP A C 1
ATOM 860 O O . ASP A 1 116 ? 2.654 -12.640 -2.420 1.00 96.12 116 ASP A O 1
ATOM 864 N N . THR A 1 117 ? 1.549 -14.293 -3.448 1.00 95.38 117 THR A N 1
ATOM 865 C CA . THR A 1 117 ? 2.214 -14.143 -4.742 1.00 95.38 117 THR A CA 1
ATOM 866 C C . THR A 1 117 ? 1.442 -13.203 -5.659 1.00 95.38 117 THR A C 1
ATOM 868 O O . THR A 1 117 ? 0.214 -13.257 -5.770 1.00 95.38 117 THR A O 1
ATOM 871 N N . GLN A 1 118 ? 2.164 -12.358 -6.390 1.00 93.44 118 GLN A N 1
ATOM 872 C CA . GLN A 1 118 ? 1.574 -11.392 -7.319 1.00 93.44 118 GLN A CA 1
ATOM 873 C C . GLN A 1 118 ? 0.676 -12.045 -8.387 1.00 93.44 118 GLN A C 1
ATOM 875 O O . GLN A 1 118 ? -0.357 -11.488 -8.766 1.00 93.44 118 GLN A O 1
ATOM 880 N N . ASN A 1 119 ? 1.023 -13.253 -8.843 1.00 92.44 119 ASN A N 1
ATOM 881 C CA . ASN A 1 119 ? 0.273 -13.980 -9.872 1.00 92.44 119 ASN A CA 1
ATOM 882 C C . ASN A 1 119 ? -1.105 -14.481 -9.409 1.00 92.44 119 ASN A C 1
ATOM 884 O O . ASN A 1 119 ? -1.913 -14.843 -10.259 1.00 92.44 119 ASN A O 1
ATOM 888 N N . ALA A 1 120 ? -1.414 -14.484 -8.110 1.00 92.62 120 ALA A N 1
ATOM 889 C CA . ALA A 1 120 ? -2.768 -14.785 -7.641 1.00 92.62 120 ALA A CA 1
ATOM 890 C C . ALA A 1 120 ? -3.766 -13.649 -7.954 1.00 92.62 120 ALA A C 1
ATOM 892 O O . ALA A 1 120 ? -4.970 -13.888 -8.029 1.00 92.62 120 ALA A O 1
ATOM 893 N N . TYR A 1 121 ? -3.275 -12.427 -8.202 1.00 93.62 121 TYR A N 1
ATOM 894 C CA . TYR A 1 121 ? -4.115 -11.232 -8.357 1.00 93.62 121 TYR A CA 1
ATOM 895 C C . TYR A 1 121 ? -3.862 -10.483 -9.678 1.00 93.62 121 TYR A C 1
ATOM 897 O O . TYR A 1 121 ? -4.800 -9.990 -10.315 1.00 93.62 121 TYR A O 1
ATOM 905 N N . PHE A 1 122 ? -2.608 -10.406 -10.130 1.00 92.94 122 PHE A N 1
ATOM 906 C CA . PHE A 1 122 ? -2.155 -9.482 -11.177 1.00 92.94 122 PHE A CA 1
ATOM 907 C C . PHE A 1 122 ? -1.657 -10.200 -12.447 1.00 92.94 122 PHE A C 1
ATOM 909 O O . PHE A 1 122 ? -0.534 -10.008 -12.909 1.00 92.94 122 PHE A O 1
ATOM 916 N N . THR A 1 123 ? -2.518 -11.006 -13.067 1.00 89.62 123 THR A N 1
ATOM 917 C CA . THR A 1 123 ? -2.215 -11.773 -14.299 1.00 89.62 123 THR A CA 1
ATOM 918 C C . THR A 1 123 ? -2.599 -11.052 -15.596 1.00 89.62 123 THR A C 1
ATOM 920 O O . THR A 1 123 ? -2.861 -11.692 -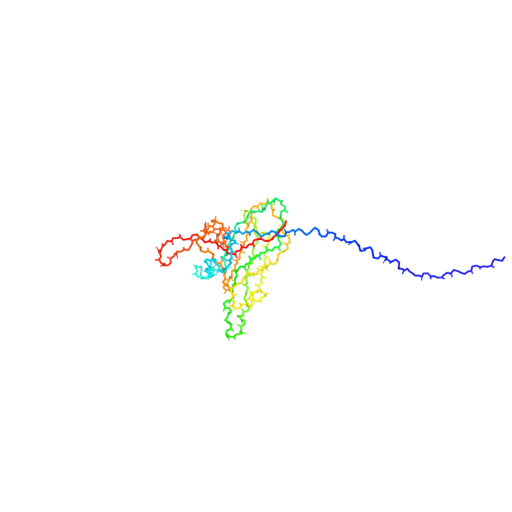16.615 1.00 89.62 123 THR A O 1
ATOM 923 N N . PHE A 1 124 ? -2.715 -9.723 -15.562 1.00 88.25 124 PHE A N 1
ATOM 924 C CA . PHE A 1 124 ? -3.244 -8.926 -16.670 1.00 88.25 124 PHE A CA 1
ATOM 925 C C . PHE A 1 124 ? -2.118 -8.179 -17.389 1.00 88.25 124 PHE A C 1
ATOM 927 O O . PHE A 1 124 ? -1.175 -7.724 -16.742 1.00 88.25 124 PHE A O 1
ATOM 934 N N . PRO A 1 125 ? -2.202 -8.033 -18.725 1.00 87.06 125 PRO A N 1
ATOM 935 C CA . PRO A 1 125 ? -1.135 -7.418 -19.514 1.00 87.06 125 PRO A CA 1
ATOM 936 C C . PRO A 1 125 ? -0.979 -5.915 -19.261 1.00 87.06 125 PRO A C 1
ATOM 938 O O . PRO A 1 125 ? 0.039 -5.344 -19.624 1.00 87.06 125 PRO A O 1
ATOM 941 N N . ASN A 1 126 ? -1.973 -5.283 -18.635 1.00 88.00 126 ASN A N 1
ATOM 942 C CA . ASN A 1 126 ? -1.975 -3.864 -18.307 1.00 88.00 126 ASN A CA 1
ATOM 943 C C . ASN A 1 126 ? -2.107 -3.674 -16.788 1.00 88.00 126 ASN A C 1
ATOM 945 O O . ASN A 1 126 ? -2.703 -4.537 -16.129 1.00 88.00 126 ASN A O 1
ATOM 949 N N . PRO A 1 127 ? -1.631 -2.539 -16.244 1.00 90.69 127 PRO A N 1
ATOM 950 C CA . PRO A 1 127 ? -1.887 -2.163 -14.862 1.00 90.69 127 PRO A CA 1
ATOM 951 C C . PRO A 1 127 ? -3.374 -2.160 -14.521 1.00 90.69 127 PRO A C 1
ATOM 953 O O . PRO A 1 127 ? -4.216 -1.747 -15.324 1.00 90.69 127 PRO A O 1
ATOM 956 N N . ILE A 1 128 ? -3.703 -2.647 -13.328 1.00 92.88 128 ILE A N 1
ATOM 957 C CA . ILE A 1 128 ? -5.091 -2.839 -12.921 1.00 92.88 128 ILE A CA 1
ATOM 958 C C . ILE A 1 128 ? -5.261 -2.713 -11.408 1.00 92.88 128 ILE A C 1
ATOM 960 O O . ILE A 1 128 ? -4.352 -3.034 -10.645 1.00 92.88 128 ILE A O 1
ATOM 964 N N . ILE A 1 129 ? -6.450 -2.284 -10.969 1.00 95.88 129 ILE A N 1
ATOM 965 C CA . ILE A 1 129 ? -6.841 -2.379 -9.559 1.00 95.88 129 ILE A CA 1
ATOM 966 C C . ILE A 1 129 ? -7.294 -3.798 -9.234 1.00 95.88 129 ILE A C 1
ATOM 968 O O . ILE A 1 129 ? -8.158 -4.368 -9.914 1.00 95.88 129 ILE A O 1
ATOM 972 N N . ARG A 1 130 ? -6.757 -4.350 -8.150 1.00 96.44 130 ARG A N 1
ATOM 973 C CA . ARG A 1 130 ? -7.229 -5.594 -7.537 1.00 96.44 130 ARG A CA 1
ATOM 974 C C . ARG A 1 130 ? -7.589 -5.371 -6.086 1.00 96.44 130 ARG A C 1
ATOM 976 O O . ARG A 1 130 ? -6.921 -4.605 -5.404 1.00 96.44 130 ARG A O 1
ATOM 983 N N . LEU A 1 131 ? -8.652 -6.040 -5.651 1.00 97.31 131 LEU A N 1
ATOM 984 C CA . LEU A 1 131 ? -9.020 -6.137 -4.248 1.00 97.31 131 LEU A CA 1
ATOM 985 C C . LEU A 1 131 ? -8.231 -7.288 -3.621 1.00 97.31 131 LEU A C 1
ATOM 987 O O . LEU A 1 131 ? -8.298 -8.413 -4.110 1.00 97.31 131 LEU A O 1
ATOM 991 N N . LEU A 1 132 ? -7.506 -6.984 -2.554 1.00 97.88 132 LEU A N 1
ATOM 992 C CA . LEU A 1 132 ? -6.930 -7.941 -1.624 1.00 97.88 132 LEU A CA 1
ATOM 993 C C . LEU A 1 132 ? -7.869 -8.003 -0.420 1.00 97.88 132 LEU A C 1
ATOM 995 O O . LEU A 1 132 ? -8.032 -7.006 0.288 1.00 97.88 132 LEU A O 1
ATOM 999 N N . GLU A 1 133 ? -8.543 -9.132 -0.233 1.00 97.25 133 GLU A N 1
ATOM 1000 C CA . GLU A 1 133 ? -9.448 -9.323 0.899 1.00 97.25 133 GLU A CA 1
ATOM 1001 C C . GLU A 1 133 ? -8.644 -9.501 2.189 1.00 97.25 133 GLU A C 1
ATOM 1003 O O . GLU A 1 133 ? -7.629 -10.198 2.215 1.00 97.25 133 GLU A O 1
ATOM 1008 N N . VAL A 1 134 ? -9.105 -8.874 3.269 1.00 97.44 134 VAL A N 1
ATOM 1009 C CA . VAL A 1 134 ? -8.540 -9.059 4.610 1.00 97.44 134 VAL A CA 1
ATOM 1010 C C . VAL A 1 134 ? -9.659 -9.454 5.575 1.00 97.44 134 VAL A C 1
ATOM 1012 O O . VAL A 1 134 ? -10.821 -9.108 5.344 1.00 97.44 134 VAL A O 1
ATOM 1015 N N . PRO A 1 135 ? -9.360 -10.167 6.677 1.00 97.50 135 PRO A N 1
ATOM 1016 C CA . PRO A 1 135 ? -10.340 -10.366 7.740 1.00 97.50 135 PRO A CA 1
ATOM 1017 C C . PRO A 1 135 ? -10.900 -9.019 8.205 1.00 97.50 135 PRO A C 1
ATOM 1019 O O . PRO A 1 135 ? -10.167 -8.038 8.230 1.00 97.50 135 PRO A O 1
ATOM 1022 N N . ALA A 1 136 ? -12.172 -8.957 8.601 1.00 98.00 136 ALA A N 1
ATOM 1023 C CA . ALA A 1 136 ? -12.774 -7.700 9.039 1.00 98.00 136 ALA A CA 1
ATOM 1024 C C . ALA A 1 136 ? -12.036 -7.118 10.266 1.00 98.00 136 ALA A C 1
ATOM 1026 O O . ALA A 1 136 ? -12.074 -7.706 11.349 1.00 98.00 136 ALA A O 1
ATOM 1027 N N . LEU A 1 137 ? -11.392 -5.955 10.110 1.00 98.44 137 LEU A N 1
ATOM 1028 C CA . LEU A 1 137 ? -10.657 -5.260 11.173 1.00 98.44 137 LEU A CA 1
ATOM 1029 C C . LEU A 1 137 ? -11.407 -4.002 11.612 1.00 98.44 137 LEU A C 1
ATOM 1031 O O . LEU A 1 137 ? -11.657 -3.107 10.807 1.00 98.44 137 LEU A O 1
ATOM 1035 N N . THR A 1 138 ? -11.716 -3.891 12.901 1.00 98.06 138 THR A N 1
ATOM 1036 C CA . THR A 1 138 ? -12.382 -2.710 13.467 1.00 98.06 138 THR A CA 1
ATOM 1037 C C . THR A 1 138 ? -11.416 -1.526 13.577 1.00 98.06 138 THR A C 1
ATOM 1039 O O . THR A 1 138 ? -10.482 -1.562 14.377 1.00 98.06 138 THR A O 1
ATOM 1042 N N . MET A 1 139 ? -11.668 -0.455 12.826 1.00 98.12 139 MET A N 1
ATOM 1043 C CA . MET A 1 139 ? -10.894 0.787 12.832 1.00 98.12 139 MET A CA 1
ATOM 1044 C C . MET A 1 139 ? -11.576 1.843 13.709 1.00 98.12 139 MET A C 1
ATOM 1046 O O . MET A 1 139 ? -12.703 2.268 13.454 1.00 98.12 139 MET A O 1
ATOM 1050 N N . ASN A 1 140 ? -10.877 2.288 14.754 1.00 95.56 140 ASN A N 1
ATOM 1051 C CA . ASN A 1 140 ? -11.385 3.292 15.702 1.00 95.56 140 ASN A CA 1
ATOM 1052 C C . ASN A 1 140 ? -10.727 4.670 15.556 1.00 95.56 140 ASN A C 1
ATOM 1054 O O . ASN A 1 140 ? -11.159 5.629 16.190 1.00 95.56 140 ASN A O 1
ATOM 1058 N N . GLY A 1 141 ? -9.692 4.775 14.732 1.00 96.88 141 GLY A N 1
ATOM 1059 C CA . GLY A 1 141 ? -8.960 6.003 14.458 1.00 96.88 141 GLY A CA 1
ATOM 1060 C C . GLY A 1 141 ? -8.148 5.843 13.184 1.00 96.88 141 GLY A C 1
ATOM 1061 O O . GLY A 1 141 ? -8.341 4.866 12.456 1.00 96.88 141 GLY A O 1
ATOM 1062 N N . ASP A 1 142 ? -7.256 6.797 12.928 1.00 98.50 142 ASP A N 1
ATOM 1063 C CA . ASP A 1 142 ? -6.360 6.727 11.777 1.00 98.50 142 ASP A CA 1
ATOM 1064 C C . ASP A 1 142 ? -5.631 5.379 11.720 1.00 98.50 142 ASP A C 1
ATOM 1066 O O . ASP A 1 142 ? -5.271 4.793 12.745 1.00 98.50 142 ASP A O 1
ATOM 1070 N N . PHE A 1 143 ? -5.414 4.897 10.507 1.00 98.75 143 PHE A N 1
ATOM 1071 C CA . PHE A 1 143 ? -4.724 3.642 10.253 1.00 98.75 143 PHE A CA 1
ATOM 1072 C C . PHE A 1 143 ? -3.894 3.750 8.980 1.00 98.75 143 PHE A C 1
ATOM 1074 O O . PHE A 1 143 ? -4.060 4.671 8.174 1.00 98.75 143 PHE A O 1
ATOM 1081 N N . TRP A 1 144 ? -2.990 2.797 8.813 1.00 98.75 144 TRP A N 1
ATOM 1082 C CA . TRP A 1 144 ? -2.062 2.734 7.698 1.00 98.75 144 TRP A CA 1
ATOM 1083 C C . TRP A 1 144 ? -2.269 1.449 6.924 1.00 98.75 144 TRP A C 1
ATOM 1085 O O . TRP A 1 144 ? -2.335 0.367 7.508 1.00 98.75 144 TRP A O 1
ATOM 1095 N N . VAL A 1 145 ? -2.325 1.583 5.607 1.00 98.81 145 VAL A N 1
ATOM 1096 C CA . VAL A 1 145 ? -2.209 0.468 4.671 1.00 98.81 145 VAL A CA 1
ATOM 1097 C C . VAL A 1 145 ? -0.828 0.550 4.050 1.00 98.81 145 VAL A C 1
ATOM 1099 O O . VAL A 1 145 ? -0.476 1.595 3.504 1.00 98.81 145 VAL A O 1
ATOM 1102 N N . ILE A 1 146 ? -0.053 -0.528 4.133 1.00 98.69 146 ILE A N 1
ATOM 1103 C CA . ILE A 1 146 ? 1.321 -0.567 3.634 1.00 98.69 146 ILE A CA 1
ATOM 1104 C C . ILE A 1 146 ? 1.468 -1.743 2.681 1.00 98.69 146 ILE A C 1
ATOM 1106 O O . ILE A 1 146 ? 1.251 -2.888 3.074 1.00 98.69 146 ILE A O 1
ATOM 1110 N N . PHE A 1 147 ? 1.853 -1.464 1.442 1.00 98.38 147 PHE A N 1
ATOM 1111 C CA . PHE A 1 147 ? 2.111 -2.469 0.422 1.00 98.38 147 PHE A CA 1
ATOM 1112 C C . PHE A 1 147 ? 3.601 -2.506 0.087 1.00 98.38 147 PHE A C 1
ATOM 1114 O O . PHE A 1 147 ? 4.182 -1.495 -0.302 1.00 98.38 147 PHE A O 1
ATOM 1121 N N . TYR A 1 148 ? 4.221 -3.673 0.218 1.00 97.50 148 TYR A N 1
ATOM 1122 C CA . TYR A 1 148 ? 5.614 -3.893 -0.149 1.00 97.50 148 TYR A CA 1
ATOM 1123 C C . TYR A 1 148 ? 5.625 -4.721 -1.423 1.00 97.50 148 TYR A C 1
ATOM 1125 O O . TYR A 1 148 ? 5.255 -5.898 -1.410 1.00 97.50 148 TYR A O 1
ATOM 1133 N N . ASP A 1 149 ? 6.066 -4.110 -2.519 1.00 94.44 149 ASP A N 1
ATOM 1134 C CA . ASP A 1 149 ? 6.136 -4.789 -3.806 1.00 94.44 149 ASP A CA 1
ATOM 1135 C C . ASP A 1 149 ? 7.236 -5.860 -3.839 1.00 94.44 149 ASP A C 1
ATOM 1137 O O . ASP A 1 149 ? 7.101 -6.855 -4.549 1.00 94.44 149 ASP A O 1
ATOM 1141 N N . ARG A 1 150 ? 8.298 -5.686 -3.036 1.00 90.38 150 ARG A N 1
ATOM 1142 C CA . ARG A 1 150 ? 9.443 -6.609 -2.901 1.00 90.38 150 ARG A CA 1
ATOM 1143 C C . ARG A 1 150 ? 10.081 -6.999 -4.247 1.00 90.38 150 ARG A C 1
ATOM 1145 O O . ARG A 1 150 ? 10.646 -8.084 -4.367 1.00 90.38 150 ARG A O 1
ATOM 1152 N N . GLY A 1 151 ? 9.975 -6.136 -5.259 1.00 87.62 151 GLY A N 1
ATOM 1153 C CA . GLY A 1 151 ? 10.431 -6.384 -6.628 1.00 87.62 151 GLY A CA 1
ATOM 1154 C C . GLY A 1 151 ? 9.543 -7.330 -7.447 1.00 87.62 151 GLY A C 1
ATOM 1155 O O . GLY A 1 151 ? 9.847 -7.573 -8.611 1.00 87.62 151 GLY A O 1
ATOM 1156 N N . SER A 1 152 ? 8.450 -7.847 -6.875 1.00 90.06 152 SER A N 1
ATOM 1157 C CA . SER A 1 152 ? 7.543 -8.796 -7.541 1.00 90.06 152 SER A CA 1
ATOM 1158 C C . SER A 1 152 ? 6.626 -8.144 -8.575 1.00 90.06 152 SER A C 1
ATOM 1160 O O . SER A 1 152 ? 6.162 -8.802 -9.511 1.00 90.06 152 SER A O 1
ATOM 1162 N N . MET A 1 153 ? 6.342 -6.856 -8.393 1.00 92.50 153 MET A N 1
ATOM 1163 C CA . MET A 1 153 ? 5.454 -6.057 -9.227 1.00 92.50 153 MET A CA 1
ATOM 1164 C C . MET A 1 153 ? 5.752 -4.566 -9.048 1.00 92.50 153 MET A C 1
ATOM 1166 O O . MET A 1 153 ? 6.511 -4.174 -8.171 1.00 92.50 153 MET A O 1
ATOM 1170 N N . VAL A 1 154 ? 5.141 -3.727 -9.875 1.00 94.06 154 VAL A N 1
ATOM 1171 C CA . VAL A 1 154 ? 5.121 -2.273 -9.689 1.00 94.06 154 VAL A CA 1
ATOM 1172 C C . VAL A 1 154 ? 3.742 -1.826 -9.209 1.00 94.06 154 VAL A C 1
ATOM 1174 O O . VAL A 1 154 ? 2.723 -2.428 -9.564 1.00 94.06 154 VAL A O 1
ATOM 1177 N N . ILE A 1 155 ? 3.707 -0.758 -8.421 1.00 95.75 155 ILE A N 1
ATOM 1178 C CA . ILE A 1 155 ? 2.496 -0.092 -7.931 1.00 95.75 155 ILE A CA 1
ATOM 1179 C C . ILE A 1 155 ? 2.270 1.232 -8.661 1.00 95.75 155 ILE A C 1
ATOM 1181 O O . ILE A 1 155 ? 3.207 1.834 -9.180 1.00 95.75 155 ILE A O 1
ATOM 1185 N N . GLY A 1 156 ? 1.025 1.699 -8.716 1.00 95.44 156 GLY A N 1
ATOM 1186 C CA . GLY A 1 156 ? 0.706 3.009 -9.284 1.00 95.44 156 GLY A CA 1
ATOM 1187 C C . GLY A 1 156 ? 0.988 4.155 -8.320 1.00 95.44 156 GLY A C 1
ATOM 1188 O O . GLY A 1 156 ? 0.494 4.149 -7.191 1.00 95.44 156 GLY A O 1
ATOM 1189 N N . ALA A 1 157 ? 1.706 5.159 -8.810 1.00 94.69 157 ALA A N 1
ATOM 1190 C CA . ALA A 1 157 ? 1.855 6.473 -8.204 1.00 94.69 157 ALA A CA 1
ATOM 1191 C C . ALA A 1 157 ? 1.114 7.511 -9.058 1.00 94.69 157 ALA A C 1
ATOM 1193 O O . ALA A 1 157 ? 1.442 7.697 -10.229 1.00 94.69 157 ALA A O 1
ATOM 1194 N N . GLU A 1 158 ? 0.112 8.181 -8.493 1.00 94.75 158 GLU A N 1
ATOM 1195 C CA . GLU A 1 158 ? -0.513 9.337 -9.131 1.00 94.75 158 GLU A CA 1
ATOM 1196 C C . GLU A 1 158 ? 0.337 10.589 -8.899 1.00 94.75 158 GLU A C 1
ATOM 1198 O O . GLU A 1 158 ? 0.626 10.977 -7.763 1.00 94.75 158 GLU A O 1
ATOM 1203 N N . MET A 1 159 ? 0.684 11.243 -10.001 1.00 91.06 159 MET A N 1
ATOM 1204 C CA . MET A 1 159 ? 1.453 12.476 -10.036 1.00 91.06 159 MET A CA 1
ATOM 1205 C C . MET A 1 159 ? 0.524 13.699 -10.006 1.00 91.06 159 MET A C 1
ATOM 1207 O O . MET A 1 159 ? -0.560 13.686 -10.587 1.00 91.06 159 MET A O 1
ATOM 1211 N N . MET A 1 160 ? 1.005 14.802 -9.425 1.00 76.69 160 MET A N 1
ATOM 1212 C CA . MET A 1 160 ? 0.402 16.146 -9.522 1.00 76.69 160 MET A CA 1
ATOM 1213 C C . MET A 1 160 ? -0.968 16.346 -8.843 1.00 76.69 160 MET A C 1
ATOM 1215 O O . MET A 1 160 ? -1.660 17.301 -9.173 1.00 76.69 160 MET A O 1
ATOM 1219 N N . ASN A 1 161 ? -1.340 15.517 -7.860 1.00 78.62 161 ASN A N 1
ATOM 1220 C CA . ASN A 1 161 ? -2.548 15.695 -7.029 1.00 78.62 161 ASN A CA 1
ATOM 1221 C C . ASN A 1 161 ? -2.330 15.248 -5.569 1.00 78.62 161 ASN A C 1
ATOM 1223 O O . ASN A 1 161 ? -3.246 14.745 -4.919 1.00 78.62 161 ASN A O 1
ATOM 1227 N N . GLY A 1 162 ? -1.101 15.372 -5.061 1.00 76.38 162 GLY A N 1
ATOM 1228 C CA . GLY A 1 162 ? -0.709 14.862 -3.748 1.00 76.38 162 GLY A CA 1
ATOM 1229 C C . GLY A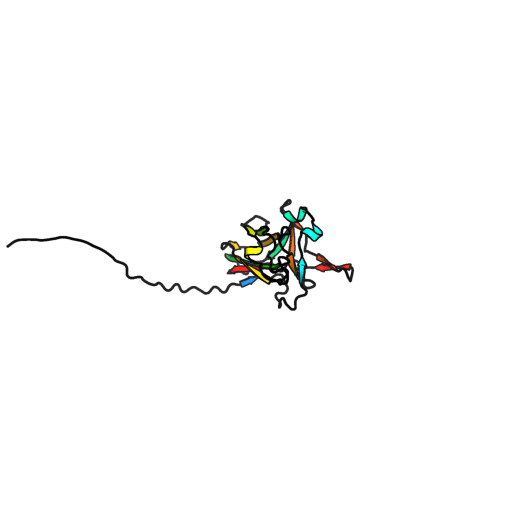 1 162 ? -1.607 15.337 -2.600 1.00 76.38 162 GLY A C 1
ATOM 1230 O O . GLY A 1 162 ? -1.749 16.535 -2.372 1.00 76.38 162 GLY A O 1
ATOM 1231 N N . THR A 1 163 ? -2.171 14.401 -1.836 1.00 84.75 163 THR A N 1
ATOM 1232 C CA . THR A 1 163 ? -2.942 14.685 -0.609 1.00 84.75 163 THR A CA 1
ATOM 1233 C C . THR A 1 163 ? -2.043 14.874 0.614 1.00 84.75 163 THR A C 1
ATOM 1235 O O . THR A 1 163 ? -2.509 15.279 1.678 1.00 84.75 163 THR A O 1
ATOM 1238 N N . GLY A 1 164 ? -0.750 14.549 0.489 1.00 90.00 164 GLY A N 1
ATOM 1239 C CA . GLY A 1 164 ? 0.202 14.522 1.601 1.00 90.00 164 GLY A CA 1
ATOM 1240 C C . GLY A 1 164 ? 0.022 13.320 2.534 1.00 90.00 164 GLY A C 1
ATOM 1241 O O . GLY A 1 164 ? 0.592 13.309 3.622 1.00 90.00 164 GLY A O 1
ATOM 1242 N N . ARG A 1 165 ? -0.770 12.310 2.137 1.00 96.19 165 ARG A N 1
ATOM 1243 C CA . ARG A 1 165 ? -1.064 11.118 2.956 1.00 96.19 165 ARG A CA 1
ATOM 1244 C C . ARG A 1 165 ? -0.360 9.841 2.507 1.00 96.19 165 ARG A C 1
ATOM 1246 O O . ARG A 1 165 ? -0.585 8.786 3.101 1.00 96.19 165 ARG A O 1
ATOM 1253 N N . SER A 1 166 ? 0.490 9.939 1.490 1.00 97.25 166 SER A N 1
ATOM 1254 C CA . SER A 1 166 ? 1.332 8.845 1.006 1.00 97.25 166 SER A CA 1
ATOM 1255 C C . SER A 1 166 ? 2.759 9.002 1.515 1.00 97.25 166 SER A C 1
ATOM 1257 O O . SER A 1 166 ? 3.324 10.092 1.479 1.00 97.25 166 SER A O 1
ATOM 1259 N N . TYR A 1 167 ? 3.328 7.907 2.003 1.00 97.44 167 TYR A N 1
ATOM 1260 C CA . TYR A 1 167 ? 4.637 7.820 2.647 1.00 97.44 167 TYR A CA 1
ATOM 1261 C C . TYR A 1 167 ? 5.352 6.569 2.140 1.00 97.44 167 TYR A C 1
ATOM 1263 O O . TYR A 1 167 ? 4.721 5.638 1.636 1.00 97.44 167 TYR A O 1
ATOM 1271 N N . PHE A 1 168 ? 6.661 6.512 2.313 1.00 97.31 168 PHE A N 1
ATOM 1272 C CA . PHE A 1 168 ? 7.341 5.235 2.450 1.00 97.31 168 PHE A CA 1
ATOM 1273 C C . PHE A 1 168 ? 7.278 4.805 3.913 1.00 97.31 168 PHE A C 1
ATOM 1275 O O . PHE A 1 168 ? 7.265 5.638 4.819 1.00 97.31 168 PHE A O 1
ATOM 1282 N N . PHE A 1 169 ? 7.252 3.507 4.166 1.00 97.81 169 PHE A N 1
ATOM 1283 C CA . PHE A 1 169 ? 7.390 2.954 5.506 1.00 97.81 169 PHE A CA 1
ATOM 1284 C C . PHE A 1 169 ? 8.611 2.047 5.557 1.00 97.81 169 PHE A C 1
ATOM 1286 O O . PHE A 1 169 ? 8.694 1.093 4.788 1.00 97.81 169 PHE A O 1
ATOM 1293 N N . ASP A 1 170 ? 9.537 2.341 6.466 1.00 96.19 170 ASP A N 1
ATOM 1294 C CA . ASP A 1 170 ? 10.710 1.521 6.751 1.00 96.19 170 ASP A CA 1
ATOM 1295 C C . ASP A 1 170 ? 10.402 0.572 7.911 1.00 96.19 170 ASP A C 1
ATOM 1297 O O . ASP A 1 170 ? 10.356 0.955 9.084 1.00 96.19 170 ASP A O 1
ATOM 1301 N N . ASN A 1 171 ? 10.215 -0.701 7.580 1.00 94.31 171 ASN A N 1
ATOM 1302 C CA . ASN A 1 171 ? 9.891 -1.738 8.549 1.00 94.31 171 ASN A CA 1
ATOM 1303 C C . ASN A 1 171 ? 11.062 -2.083 9.484 1.00 94.31 171 ASN A C 1
ATOM 1305 O O . ASN A 1 171 ? 10.827 -2.651 10.548 1.00 94.31 171 ASN A O 1
ATOM 1309 N N . ARG A 1 172 ? 12.315 -1.741 9.145 1.00 93.00 172 ARG A N 1
ATOM 1310 C CA . ARG A 1 172 ? 13.465 -1.980 10.045 1.00 93.00 172 ARG A CA 1
ATOM 1311 C C . ARG A 1 172 ? 13.410 -1.064 11.256 1.00 93.00 172 ARG A C 1
ATOM 1313 O O . ARG A 1 172 ? 13.679 -1.500 12.371 1.00 93.00 172 ARG A O 1
ATOM 1320 N N . ASN A 1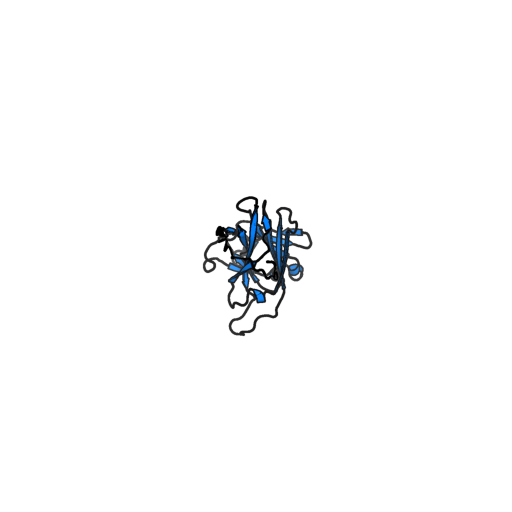 173 ? 13.028 0.186 11.020 1.00 93.56 173 ASN A N 1
ATOM 1321 C CA . ASN A 1 173 ? 12.956 1.226 12.040 1.00 93.56 173 ASN A CA 1
ATOM 1322 C C . ASN A 1 173 ? 11.526 1.475 12.543 1.00 93.56 173 ASN A C 1
ATOM 1324 O O . ASN A 1 173 ? 11.341 2.230 13.493 1.00 93.56 173 ASN A O 1
ATOM 1328 N N . THR A 1 174 ? 10.520 0.827 11.938 1.00 95.94 174 THR A N 1
ATOM 1329 C CA . THR A 1 174 ? 9.089 1.069 12.197 1.00 95.94 174 THR A CA 1
ATOM 1330 C C . THR A 1 174 ? 8.765 2.561 12.092 1.00 95.94 174 THR A C 1
ATOM 1332 O O . THR A 1 174 ? 8.194 3.169 12.995 1.00 95.94 174 THR A O 1
ATOM 1335 N N . SER A 1 175 ? 9.187 3.176 10.989 1.00 96.75 175 SER A N 1
ATOM 1336 C CA . SER A 1 175 ? 9.083 4.619 10.783 1.00 96.75 175 SER A CA 1
ATOM 1337 C C . SER A 1 175 ? 8.544 4.960 9.399 1.00 96.75 175 SER A C 1
ATOM 1339 O O . SER A 1 175 ? 8.666 4.194 8.444 1.00 96.75 175 SER A O 1
ATOM 1341 N N . LEU A 1 176 ? 7.921 6.131 9.300 1.00 97.38 176 LEU A N 1
ATOM 1342 C CA . LEU A 1 176 ? 7.458 6.699 8.040 1.00 97.38 176 LEU A CA 1
ATOM 1343 C C . LEU A 1 176 ? 8.531 7.634 7.483 1.00 97.38 176 LEU A C 1
ATOM 1345 O O . LEU A 1 176 ? 9.093 8.448 8.216 1.00 97.38 176 LEU A O 1
ATOM 1349 N N . ILE A 1 177 ? 8.776 7.539 6.182 1.00 94.56 177 ILE A N 1
ATOM 1350 C CA . ILE A 1 177 ? 9.664 8.409 5.416 1.00 94.56 177 ILE A CA 1
ATOM 1351 C C . ILE A 1 177 ? 8.776 9.149 4.417 1.00 94.56 177 ILE A C 1
ATOM 1353 O O . ILE A 1 177 ? 8.252 8.553 3.477 1.00 94.56 177 ILE A O 1
ATOM 1357 N N . GLY A 1 178 ? 8.546 10.438 4.643 1.00 86.94 178 GLY A N 1
ATOM 1358 C CA . GLY A 1 178 ? 7.714 11.248 3.756 1.00 86.94 178 GLY A CA 1
ATOM 1359 C C . GLY A 1 178 ? 6.946 12.365 4.465 1.00 86.94 178 GLY A C 1
ATOM 1360 O O . GLY A 1 178 ? 7.188 12.597 5.655 1.00 86.94 178 GLY A O 1
ATOM 1361 N N . PRO A 1 179 ? 6.012 13.050 3.770 1.00 92.31 179 PRO A N 1
ATOM 1362 C CA . PRO A 1 179 ? 5.277 12.599 2.570 1.00 92.31 179 PRO A CA 1
ATOM 1363 C C . PRO A 1 179 ? 6.130 12.270 1.334 1.00 92.31 179 PRO A C 1
ATOM 1365 O O . PRO A 1 179 ? 7.214 12.820 1.176 1.00 92.31 179 PRO A O 1
ATOM 1368 N N . VAL A 1 180 ? 5.666 11.353 0.476 1.00 92.56 180 VAL A N 1
ATOM 1369 C CA . VAL A 1 180 ? 6.396 10.961 -0.746 1.00 92.56 180 VAL A CA 1
ATOM 1370 C C . VAL A 1 180 ? 6.373 12.087 -1.760 1.00 92.56 180 VAL A C 1
ATOM 1372 O O . VAL A 1 180 ? 5.312 12.603 -2.123 1.00 92.56 180 VAL A O 1
ATOM 1375 N N . GLU A 1 181 ? 7.555 12.387 -2.280 1.00 91.50 181 GLU A N 1
ATOM 1376 C CA . GLU A 1 181 ? 7.738 13.288 -3.400 1.00 91.50 181 GLU A CA 1
ATOM 1377 C C . GLU A 1 181 ? 8.678 12.658 -4.424 1.00 91.50 181 GLU A C 1
ATOM 1379 O O . GLU A 1 181 ? 9.665 12.017 -4.057 1.00 91.50 181 GLU A O 1
ATOM 1384 N N . PHE A 1 182 ? 8.373 12.844 -5.705 1.00 89.50 182 PHE A N 1
ATOM 1385 C CA . PHE A 1 182 ? 9.253 12.475 -6.811 1.00 89.50 182 PHE A CA 1
ATOM 1386 C C . PHE A 1 182 ? 9.786 13.732 -7.480 1.00 89.50 182 PHE A C 1
ATOM 1388 O O . PHE A 1 182 ? 9.060 14.711 -7.651 1.00 89.50 182 PHE A O 1
ATOM 1395 N N . VAL A 1 183 ? 11.044 13.685 -7.910 1.00 85.56 183 VAL A N 1
ATOM 1396 C CA . VAL A 1 183 ? 11.639 14.767 -8.694 1.00 85.56 183 VAL A CA 1
ATOM 1397 C C . VAL A 1 183 ? 11.229 14.601 -10.152 1.00 85.56 183 VAL A C 1
ATOM 1399 O O . VAL A 1 183 ? 11.479 13.563 -10.766 1.00 85.56 183 VAL A O 1
ATOM 1402 N N . SER A 1 184 ? 10.602 15.633 -10.710 1.00 80.56 184 SER A N 1
ATOM 1403 C CA . SER A 1 184 ? 10.310 15.710 -12.139 1.00 80.56 184 SER A CA 1
ATOM 1404 C C . SER A 1 184 ? 11.618 15.713 -12.937 1.00 80.56 184 SER A C 1
ATOM 1406 O O . SER A 1 184 ? 12.430 16.616 -12.734 1.00 80.56 184 SER A O 1
ATOM 1408 N N . PRO A 1 185 ? 11.841 14.773 -13.873 1.00 73.50 185 PRO A N 1
ATOM 1409 C CA . PRO A 1 185 ? 13.044 14.793 -14.703 1.00 73.50 185 PRO A CA 1
ATOM 1410 C C . PRO A 1 185 ? 13.084 15.998 -15.657 1.00 73.50 185 PRO A C 1
ATOM 1412 O O . PRO A 1 185 ? 14.167 16.408 -16.066 1.00 73.50 185 PRO A O 1
ATOM 1415 N N . ASP A 1 186 ? 11.924 16.578 -15.986 1.00 80.12 186 ASP A N 1
ATOM 1416 C CA . ASP A 1 186 ? 11.811 17.671 -16.957 1.00 80.12 186 ASP A CA 1
ATOM 1417 C C . ASP A 1 186 ? 12.002 19.052 -16.318 1.00 80.12 186 ASP A C 1
ATOM 1419 O O . ASP A 1 186 ? 12.596 19.943 -16.925 1.00 80.12 186 ASP A O 1
ATOM 1423 N N . THR A 1 187 ? 11.489 19.245 -15.098 1.00 82.81 187 THR A N 1
ATOM 1424 C CA . THR A 1 187 ? 11.506 20.554 -14.416 1.00 82.81 187 THR A CA 1
ATOM 1425 C C . THR A 1 187 ? 12.429 20.601 -13.205 1.00 82.81 187 THR A C 1
ATOM 1427 O O . THR A 1 187 ? 12.751 21.687 -12.734 1.00 82.81 187 THR A O 1
ATOM 1430 N N . ASN A 1 188 ? 12.894 19.442 -12.722 1.00 83.31 188 ASN A N 1
ATOM 1431 C CA . ASN A 1 188 ? 13.668 19.286 -11.489 1.00 83.31 188 ASN A CA 1
ATOM 1432 C C . ASN A 1 188 ? 12.930 19.767 -10.219 1.00 83.31 188 ASN A C 1
ATOM 1434 O O . ASN A 1 188 ? 13.553 19.990 -9.180 1.00 83.31 188 ASN A O 1
ATOM 1438 N N . ASP A 1 189 ? 11.604 19.904 -10.294 1.00 87.50 189 ASP A N 1
ATOM 1439 C CA . ASP A 1 189 ? 10.749 20.226 -9.152 1.00 87.50 189 ASP A CA 1
ATOM 1440 C C . ASP A 1 189 ? 10.349 18.964 -8.385 1.00 87.50 189 ASP A C 1
ATOM 1442 O O . ASP A 1 189 ? 10.174 17.891 -8.973 1.00 87.50 189 ASP A O 1
ATOM 1446 N N . SER A 1 190 ? 10.143 19.114 -7.076 1.00 88.06 190 SER A N 1
ATOM 1447 C CA . SER A 1 190 ? 9.557 18.068 -6.238 1.00 88.06 190 SER A CA 1
ATOM 1448 C C . SER A 1 190 ? 8.039 18.038 -6.416 1.00 88.06 190 SER A C 1
ATOM 1450 O O . SER A 1 190 ? 7.368 19.062 -6.275 1.00 88.06 190 SER A O 1
ATOM 1452 N N . ILE A 1 191 ? 7.489 16.868 -6.734 1.00 89.19 191 ILE A N 1
ATOM 1453 C CA . ILE A 1 191 ? 6.055 16.646 -6.933 1.00 89.19 191 ILE A CA 1
ATOM 1454 C C . ILE A 1 191 ? 5.571 15.686 -5.857 1.00 89.19 191 ILE A C 1
ATOM 1456 O O . ILE A 1 191 ? 6.017 14.543 -5.810 1.00 89.19 191 ILE A O 1
ATOM 1460 N N . THR A 1 192 ? 4.613 16.112 -5.033 1.00 90.44 192 THR A N 1
ATOM 1461 C CA . THR A 1 192 ? 3.941 15.213 -4.087 1.00 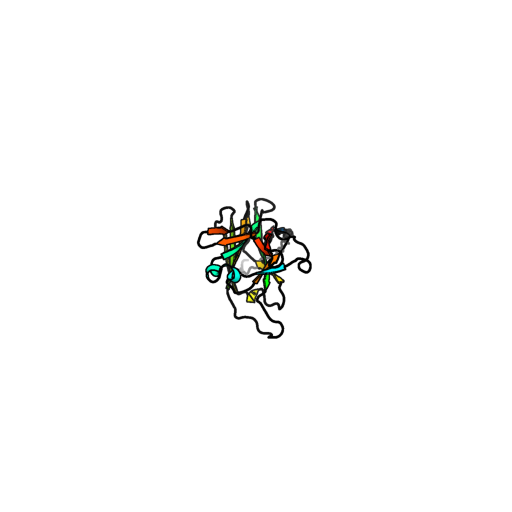90.44 192 THR A CA 1
ATOM 1462 C C . THR A 1 192 ? 3.150 14.142 -4.836 1.00 90.44 192 THR A C 1
ATOM 1464 O O . THR A 1 192 ? 2.385 14.441 -5.760 1.00 90.44 192 THR A O 1
ATOM 1467 N N . VAL A 1 193 ? 3.311 12.894 -4.406 1.00 92.25 193 VAL A N 1
ATOM 1468 C CA . VAL A 1 193 ? 2.746 11.705 -5.054 1.00 92.25 193 VAL A CA 1
ATOM 1469 C C . VAL A 1 193 ? 1.716 11.043 -4.151 1.00 92.25 193 VAL A C 1
ATOM 1471 O O . VAL A 1 193 ? 1.881 11.019 -2.932 1.00 92.25 193 VAL A O 1
ATOM 1474 N N . ASN A 1 194 ? 0.680 10.455 -4.752 1.00 95.88 194 ASN A N 1
ATOM 1475 C CA . ASN A 1 194 ? -0.214 9.537 -4.051 1.00 95.88 194 ASN A CA 1
ATOM 1476 C C . ASN A 1 194 ? 0.009 8.104 -4.518 1.00 95.88 194 ASN A C 1
ATOM 1478 O O . ASN A 1 194 ? -0.081 7.818 -5.713 1.00 95.88 194 ASN A O 1
ATOM 1482 N N . TRP A 1 195 ? 0.213 7.176 -3.588 1.00 97.56 195 TRP A N 1
ATOM 1483 C CA . TRP A 1 195 ? 0.073 5.764 -3.919 1.00 97.56 195 TRP A CA 1
ATOM 1484 C C . TRP A 1 195 ? -1.390 5.456 -4.200 1.00 97.56 195 TRP A C 1
ATOM 1486 O O . TRP A 1 195 ? -2.275 5.842 -3.435 1.00 97.56 195 TRP A O 1
ATOM 1496 N N . ILE A 1 196 ? -1.654 4.694 -5.256 1.00 97.44 196 ILE A N 1
ATOM 1497 C CA . ILE A 1 196 ? -3.008 4.236 -5.578 1.00 97.44 196 ILE A CA 1
ATOM 1498 C C . ILE A 1 196 ? -3.286 2.947 -4.788 1.00 97.44 196 ILE A C 1
ATOM 1500 O O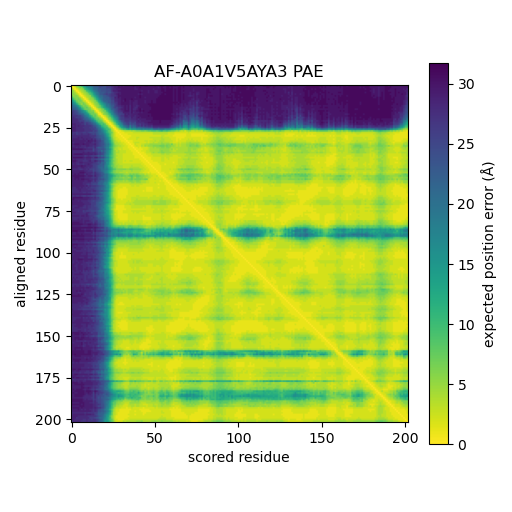 . ILE A 1 196 ? -3.432 1.847 -5.334 1.00 97.44 196 ILE A O 1
ATOM 1504 N N . LEU A 1 197 ? -3.316 3.112 -3.464 1.00 98.06 197 LEU A N 1
ATOM 1505 C CA . LEU A 1 197 ? -3.800 2.153 -2.477 1.00 98.06 197 LEU A CA 1
ATOM 1506 C C . LEU A 1 197 ? -5.097 2.714 -1.896 1.00 98.06 197 LEU A C 1
ATOM 1508 O O . LEU A 1 197 ? -5.170 3.902 -1.588 1.00 98.06 197 LEU A O 1
ATOM 1512 N N . ARG A 1 198 ? -6.133 1.888 -1.757 1.00 98.12 198 ARG A N 1
ATOM 1513 C CA . ARG A 1 198 ? -7.443 2.325 -1.245 1.00 98.12 198 ARG A CA 1
ATOM 1514 C C . ARG A 1 198 ? -7.968 1.335 -0.218 1.00 98.12 198 ARG A C 1
ATOM 1516 O O . ARG A 1 198 ? -7.843 0.127 -0.409 1.00 98.12 198 ARG A O 1
ATOM 1523 N N . ALA A 1 199 ? -8.579 1.834 0.847 1.00 98.56 199 ALA A N 1
ATOM 1524 C CA . ALA A 1 199 ? -9.163 1.004 1.896 1.00 98.56 199 ALA A CA 1
ATOM 1525 C C . ALA A 1 199 ? -10.650 0.740 1.611 1.00 98.56 199 ALA A C 1
ATOM 1527 O O . ALA A 1 199 ? -11.381 1.664 1.262 1.00 98.56 199 ALA A O 1
ATOM 1528 N N . VAL A 1 200 ? -11.103 -0.507 1.758 1.00 98.50 200 VAL A N 1
ATOM 1529 C CA . VAL A 1 200 ? -12.484 -0.941 1.480 1.00 98.50 200 VAL A CA 1
ATOM 1530 C C . VAL A 1 200 ? -13.120 -1.507 2.747 1.00 98.50 200 VAL A C 1
ATOM 1532 O O . VAL A 1 200 ? -12.490 -2.314 3.429 1.00 98.50 200 VAL A O 1
ATOM 1535 N N . GLY A 1 201 ? -14.349 -1.097 3.071 1.00 97.75 201 GLY A N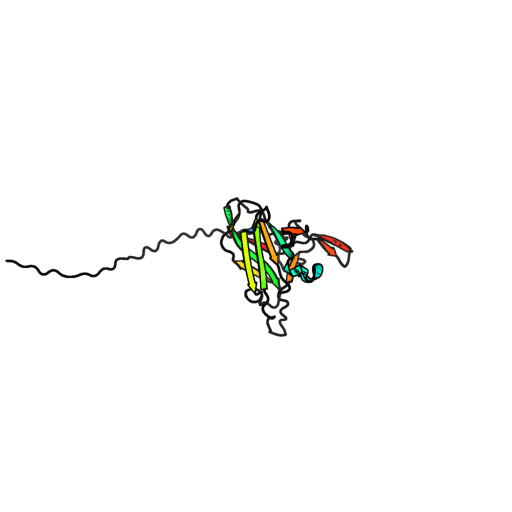 1
ATOM 1536 C CA . GLY A 1 201 ? -14.999 -1.498 4.323 1.00 97.75 201 GLY A CA 1
ATOM 1537 C C . GLY A 1 201 ? -16.359 -0.854 4.603 1.00 97.75 201 GLY A C 1
ATOM 1538 O O . GLY A 1 201 ? -16.909 -0.169 3.739 1.00 97.75 201 GLY A O 1
ATOM 1539 N N . GLU A 1 202 ? -16.893 -1.054 5.812 1.00 95.94 202 GLU A N 1
ATOM 1540 C CA . GLU A 1 202 ? -18.277 -0.712 6.220 1.00 95.94 202 GLU A CA 1
ATOM 1541 C C . GLU A 1 202 ? -18.478 -0.217 7.667 1.00 95.94 202 GLU A C 1
ATOM 1543 O O . GLU A 1 202 ? -17.779 -0.708 8.577 1.00 95.94 202 GLU A O 1
#

Nearest PDB structures (foldseek):
  7zvo-assembly1_A  TM=6.902E-01  e=1.940E-02  Bacteroides thetaiotaomicron VPI-5482
  4c7w-assembly1_B  TM=4.231E-01  e=1.562E-02  Murine hepatitis virus
  4c7w-assembly1_A  TM=4.138E-01  e=3.720E-02  Murine hepatitis virus
  4c7l-assembly1_A  TM=4.201E-01  e=4.879E-02  Murine hepatitis virus strain S
  4c7l-assembly1_B  TM=4.153E-01  e=4.377E-02  Murine hepatitis virus strain S

Foldseek 3Di:
DDDDDDDDDDDDDDDDPPPPPPPPPPPKDKAWQPPPDDPVPFPKDWDACCVPQPQLLQQKWKKFKDWDPAFFWWFFWKKFFWAQCDAPVVLDRPDWDKKKKFKAAPVLHTPDIDIDTPCVFHSDNDTDIGIDTDPTDGHGTMMMITIRCSSRIITIKGWDGGSFRIFMAGNVVSDTHDQDWDQDPVPRDTIRIDTGMMTITD

Mean predicted aligned error: 9.03 Å

Radius of gyration: 24.24 Å; Cα contacts (8 Å, |Δi|>4): 452; chains: 1; bounding box: 78×79×54 Å

Sequence (202 aa):
MILLAATLLCAALCGAVIAAETASTSQLTVLKEDSGGNLSQMNITPYTAATDFGLDAFSVGAAVKFTPPKPGWKLTGVQVFGWTGLNATSKTLPTPQDFLLEIRDKDLNLLYRMIDTQNAYFTFPNPIIRLLEVPALTMNGDFWVIFYDRGSMVIGAEMMNGTGRSYFFDNRNTSLIGPVEFVSPDTNDSITVNWILRAVGE

pLDDT: mean 86.15, std 18.47, range [33.69, 98.81]

Secondary structure (DSSP, 8-state):
----------------------------EEEESS--S-TTTS-EEEE-THHHHGGGGGSEEEEEEE--SSTTEEEEEEEEEEE----TTT--PPPP-EEEEEEEETT--EEEEEEEEGGGT--SSS-EEEEEEEEEEEE-S-EEEEEE-TTS-EEEEEES---S-EEEEETTTTEEE-S-EEE-TTT--EEEEEE-EEEEE-